Protein AF-D8K688-F1 (afdb_monomer_lite)

InterPro domains:
  IPR005656 MmgE/Pr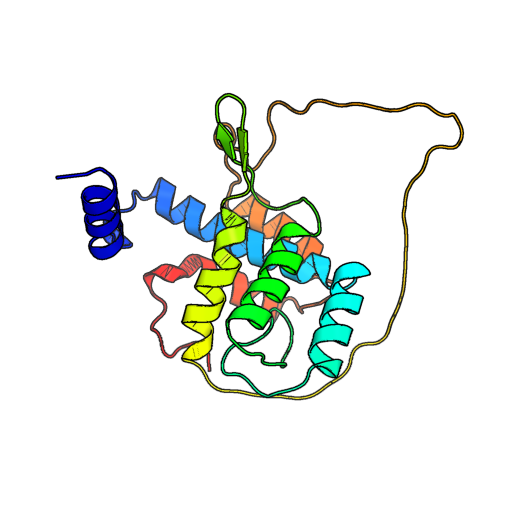pD [PTHR16943] (2-110)
  IPR036148 MmgE/PrpD superfamily [SSF103378] (2-113)
  IPR036148 MmgE/PrpD superfamily [SSF103378] (133-194)
  IPR042183 MmgE/PrpD superfamily, domain 1 [G3DSA:1.10.4100.10] (1-143)
  IPR045336 MmgE/PrpD, N-terminal [PF03972] (5-110)

Sequence (198 aa):
MTQVEQLAEFTSRASYQDLSEAARQQLKIRVLDSLTCGIGALEGEPIQMLRFYLYEVGGSGLCTLMATKERAAPARAAFYNGSLIRYLDYNDSYLAAGETCHPSDNLSAVKVTVSRRGISRGKRRVKDSTGRTVTLHNGRELVKEKQDYVGFHSRPMTWESIIQKYNQLTHPYAEIPLRRAIIHAVAQLEHMQRQEFG

Secondary structure (DSSP, 8-state):
--HHHHHHHHHHH--GGGS-HHHHHHHHHHHHHHHHHHHHTTT-HHHHHHHHHHHHH----SEEPTTSS-EE-HHHHHHHHHHHHHHTS-S--EEETTEEE-GGGGHHHHHHHHHTT-------------------TT-----------TTSSSSPPPHHHHHHHHHHHHTTTS-HHHHHHHHHHHHTTTT--TT---

Radius of gyration: 18.58 Å; chains: 1; bounding box: 57×39×47 Å

Foldseek 3Di:
DDPVVVVVVCVVPDDPVPDDPVRLQLVLLLVLLLLLQLLLCCQPPVLVVLVVVDVVVDDADQADARLDQGHDHLVSSLVSSLCSSPVVVRHAWEDDDVDIDRVSSCVSNVRSVLSSPDDDDDDDDDDDDDDDDDDDPPPDDDDDDDPDDDCYPVHDHHLVRSLVSSCVSNVVRDDPVVSVVSSVCSVCVVPDDSPPPD

Organism: Nitrosococcus watsoni (strain C-113) (NCBI:txid105559)

Structure (mmCIF, N/CA/C/O backbone):
data_AF-D8K688-F1
#
_entry.id   AF-D8K688-F1
#
loop_
_atom_site.group_PDB
_atom_site.id
_atom_site.type_symbol
_atom_site.label_atom_id
_atom_site.label_alt_id
_atom_site.label_comp_id
_atom_site.label_asym_id
_atom_site.label_entity_id
_atom_site.label_seq_id
_atom_site.pdbx_PDB_ins_code
_atom_site.Cartn_x
_atom_site.Cartn_y
_atom_site.Cartn_z
_atom_site.occupancy
_atom_site.B_iso_or_equiv
_atom_site.auth_seq_id
_atom_site.auth_comp_id
_atom_site.auth_asym_id
_atom_site.auth_atom_id
_atom_site.pdbx_PDB_model_num
ATOM 1 N N . MET A 1 1 ? -23.778 -13.036 23.189 1.00 76.62 1 MET A N 1
ATOM 2 C CA . MET A 1 1 ? -22.999 -12.969 21.943 1.00 76.62 1 MET A CA 1
ATOM 3 C C . MET A 1 1 ? -21.536 -13.150 22.301 1.00 76.62 1 MET A C 1
ATOM 5 O O . MET A 1 1 ? -21.071 -12.498 23.231 1.00 76.62 1 MET A O 1
ATOM 9 N N . THR A 1 2 ? -20.852 -14.085 21.657 1.00 95.12 2 THR A N 1
ATOM 10 C CA . THR A 1 2 ? -19.417 -14.332 21.847 1.00 95.12 2 THR A CA 1
ATOM 11 C C . THR A 1 2 ? -18.585 -13.238 21.171 1.00 95.12 2 THR A C 1
ATOM 13 O O . THR A 1 2 ? -19.083 -12.520 20.305 1.00 95.12 2 THR A O 1
ATOM 16 N N . GLN A 1 3 ? -17.301 -13.124 21.520 1.00 90.88 3 GLN A N 1
ATOM 17 C CA . GLN A 1 3 ? -16.388 -12.185 20.850 1.00 90.88 3 GLN A CA 1
ATOM 18 C C . GLN A 1 3 ? -16.264 -12.467 19.340 1.00 90.88 3 GLN A C 1
ATOM 20 O O . GLN A 1 3 ? -16.158 -11.540 18.542 1.00 90.88 3 GLN A O 1
ATOM 25 N N . VAL A 1 4 ? -16.333 -13.742 18.936 1.00 92.88 4 VAL A N 1
ATOM 26 C CA . VAL A 1 4 ? -16.304 -14.150 17.521 1.00 92.88 4 VAL A CA 1
ATOM 27 C C . VAL A 1 4 ? -17.558 -13.671 16.788 1.00 92.88 4 VAL A C 1
ATOM 29 O O . VAL A 1 4 ? -17.457 -13.123 15.693 1.00 92.88 4 VAL A O 1
ATOM 32 N N . GLU A 1 5 ? -18.732 -13.826 17.401 1.00 92.44 5 GLU A N 1
ATOM 33 C CA . GLU A 1 5 ? -19.998 -13.343 16.838 1.00 92.44 5 GLU A CA 1
ATOM 34 C C . GLU A 1 5 ? -20.022 -11.812 16.730 1.00 92.44 5 GLU A C 1
ATOM 36 O O . GLU A 1 5 ? -20.424 -11.286 15.696 1.00 92.44 5 GLU A O 1
ATOM 41 N N . GLN A 1 6 ? -19.515 -11.098 17.741 1.00 91.12 6 GLN A N 1
ATOM 42 C CA . GLN A 1 6 ? -19.398 -9.635 17.713 1.00 91.12 6 GLN A CA 1
ATOM 43 C C . GLN A 1 6 ? -18.484 -9.152 16.580 1.00 91.12 6 GLN A C 1
ATOM 45 O O . GLN A 1 6 ? -18.804 -8.184 15.891 1.00 91.12 6 GLN A O 1
ATOM 50 N N . LEU A 1 7 ? -17.352 -9.829 16.358 1.00 89.94 7 LEU A N 1
ATOM 51 C CA . LEU A 1 7 ? -16.425 -9.490 15.278 1.00 89.94 7 LEU A CA 1
ATOM 52 C C . LEU A 1 7 ? -17.030 -9.775 13.896 1.00 89.94 7 LEU A C 1
ATOM 54 O O . LEU A 1 7 ? -16.887 -8.967 12.975 1.00 89.94 7 LEU A O 1
ATOM 58 N N . ALA A 1 8 ? -17.718 -10.907 13.746 1.00 90.69 8 ALA A N 1
ATOM 59 C CA . ALA A 1 8 ? -18.422 -11.245 12.513 1.00 90.69 8 ALA A CA 1
ATOM 60 C C . ALA A 1 8 ? -19.525 -10.220 12.205 1.00 90.69 8 ALA A C 1
ATOM 62 O O . ALA A 1 8 ? -19.606 -9.721 11.083 1.00 90.69 8 ALA A O 1
ATOM 63 N N . GLU A 1 9 ? -20.321 -9.837 13.206 1.00 90.94 9 GLU A N 1
ATOM 64 C CA . GLU A 1 9 ? -21.347 -8.807 13.048 1.00 90.94 9 GLU A CA 1
ATOM 65 C C . GLU A 1 9 ? -20.719 -7.468 12.646 1.00 90.94 9 GLU A C 1
ATOM 67 O O . GLU A 1 9 ? -21.118 -6.881 11.636 1.00 90.94 9 GLU A O 1
ATOM 72 N N . PHE A 1 10 ? -19.686 -7.024 13.370 1.00 89.94 10 PHE A N 1
ATOM 73 C CA . PHE A 1 10 ? -18.980 -5.780 13.077 1.00 89.94 10 PHE A CA 1
ATOM 74 C C . PHE A 1 10 ? -18.456 -5.752 11.638 1.00 89.94 10 PHE A C 1
ATOM 76 O O . PHE A 1 10 ? -18.752 -4.818 10.897 1.00 89.94 10 PHE A O 1
ATOM 83 N N . THR A 1 11 ? -17.724 -6.788 11.219 1.00 87.38 11 THR A N 1
ATOM 84 C CA . THR A 1 11 ? -17.144 -6.859 9.866 1.00 87.38 11 THR A CA 1
ATOM 85 C C . THR A 1 11 ? -18.199 -6.957 8.765 1.00 87.38 11 THR A C 1
ATOM 87 O O . THR A 1 11 ? -17.983 -6.426 7.679 1.00 87.38 11 THR A O 1
ATOM 90 N N . SER A 1 12 ? -19.346 -7.590 9.033 1.00 90.38 12 SER A N 1
ATOM 91 C CA . SER A 1 12 ? -20.448 -7.692 8.068 1.00 90.38 12 SER A CA 1
ATOM 92 C C . SER A 1 12 ? -21.234 -6.388 7.892 1.00 90.38 12 SER A C 1
ATOM 94 O O . SER A 1 12 ? -21.760 -6.135 6.808 1.00 90.38 12 SER A O 1
ATOM 96 N N . ARG A 1 13 ? -21.305 -5.558 8.942 1.00 90.44 13 ARG A N 1
ATOM 97 C CA . ARG A 1 13 ? -22.055 -4.294 8.952 1.00 90.44 13 ARG A CA 1
ATOM 98 C C . ARG A 1 13 ? -21.206 -3.087 8.563 1.00 90.44 13 ARG A C 1
ATOM 100 O O . ARG A 1 13 ? -21.753 -2.134 8.018 1.00 90.44 13 ARG A O 1
ATOM 107 N N . ALA A 1 14 ? -19.914 -3.099 8.888 1.00 88.00 14 ALA A N 1
ATOM 108 C CA . ALA A 1 14 ? -19.050 -1.933 8.750 1.00 88.00 14 ALA A CA 1
ATOM 109 C C . ALA A 1 14 ? -19.059 -1.372 7.320 1.00 88.00 14 ALA A C 1
ATOM 111 O O . ALA A 1 14 ? -18.806 -2.076 6.340 1.00 88.00 14 ALA A O 1
ATOM 112 N N . SER A 1 15 ? -19.312 -0.072 7.218 1.00 87.06 15 SER A N 1
ATOM 113 C CA . SER A 1 15 ? -19.352 0.682 5.974 1.00 87.06 15 SER A CA 1
ATOM 114 C C . SER A 1 15 ? -18.368 1.850 6.005 1.00 87.06 15 SER A C 1
ATOM 116 O O . SER A 1 15 ? -17.926 2.309 7.058 1.00 87.06 15 SER A O 1
ATOM 118 N N . TYR A 1 16 ? -18.031 2.374 4.826 1.00 85.19 16 TYR A N 1
ATOM 119 C CA . TYR A 1 16 ? -17.194 3.573 4.721 1.00 85.19 16 TYR A CA 1
ATOM 120 C C . TYR A 1 16 ? -17.841 4.784 5.415 1.00 85.19 16 TYR A C 1
ATOM 122 O O . TYR A 1 16 ? -17.154 5.659 5.945 1.00 85.19 16 TYR A O 1
ATOM 130 N N . GLN A 1 17 ? -19.175 4.823 5.430 1.00 87.50 17 GLN A N 1
ATOM 131 C CA . GLN A 1 17 ? -19.955 5.889 6.037 1.00 87.50 17 GLN A CA 1
ATOM 132 C C . GLN A 1 17 ? -19.799 5.922 7.562 1.00 87.50 17 GLN A C 1
ATOM 134 O O . GLN A 1 17 ? -19.841 7.010 8.132 1.00 87.50 17 GLN A O 1
ATOM 139 N N . ASP A 1 18 ? -19.514 4.780 8.192 1.00 88.69 18 ASP A N 1
ATOM 140 C CA . ASP A 1 18 ? -19.294 4.672 9.641 1.00 88.69 18 ASP A CA 1
ATOM 141 C C . ASP A 1 18 ? -17.949 5.265 10.093 1.00 88.69 18 ASP A C 1
ATOM 143 O O . ASP A 1 18 ? -17.726 5.496 11.282 1.00 88.69 18 ASP A O 1
ATOM 147 N N . LEU A 1 19 ? -17.032 5.521 9.155 1.00 88.88 19 LEU A N 1
ATOM 148 C CA . LEU A 1 19 ? -15.744 6.139 9.450 1.00 88.88 19 LEU A CA 1
ATOM 149 C C . LEU A 1 19 ? -15.906 7.642 9.687 1.00 88.88 19 LEU A C 1
ATOM 151 O O . LEU A 1 19 ? -16.540 8.344 8.894 1.00 88.88 19 LEU A O 1
ATOM 155 N N . SER A 1 20 ? -15.244 8.147 10.731 1.00 92.31 20 SER A N 1
ATOM 156 C CA . SER A 1 20 ? -15.072 9.586 10.932 1.00 92.31 20 SER A CA 1
ATOM 157 C C . SER A 1 20 ? -14.263 10.204 9.790 1.00 92.31 20 SER A C 1
ATOM 159 O O . SER A 1 20 ? -13.478 9.524 9.128 1.00 92.31 20 SER A O 1
ATOM 161 N N . GLU A 1 21 ? -14.393 11.514 9.590 1.00 91.50 21 GLU A N 1
ATOM 162 C CA . GLU A 1 21 ? -13.653 12.214 8.534 1.00 91.50 21 GLU A CA 1
ATOM 163 C C . GLU A 1 21 ? -12.131 12.051 8.687 1.00 91.50 21 GLU A C 1
ATOM 165 O O . GLU A 1 21 ? -11.420 11.754 7.728 1.00 91.50 21 GLU A O 1
ATOM 170 N N . ALA A 1 22 ? -11.631 12.118 9.926 1.00 89.19 22 ALA A N 1
ATOM 171 C CA . ALA A 1 22 ? -10.225 11.865 10.225 1.00 89.19 22 ALA A CA 1
ATOM 172 C C . ALA A 1 22 ? -9.796 10.430 9.860 1.00 89.19 22 ALA A C 1
ATOM 174 O O . ALA A 1 22 ? -8.709 10.230 9.312 1.00 89.19 22 ALA A O 1
ATOM 175 N N . ALA A 1 23 ? -10.647 9.431 10.122 1.00 89.38 23 ALA A N 1
ATOM 176 C CA . ALA A 1 23 ? -10.373 8.040 9.768 1.00 89.38 23 ALA A CA 1
ATOM 177 C C . ALA A 1 23 ? -10.392 7.818 8.248 1.00 89.38 23 ALA A C 1
ATOM 179 O O . ALA A 1 23 ? -9.517 7.129 7.723 1.00 89.38 23 ALA A O 1
ATOM 180 N N . ARG A 1 24 ? -11.326 8.445 7.522 1.00 92.00 24 ARG A N 1
ATOM 181 C CA . ARG A 1 24 ? -11.366 8.421 6.049 1.00 92.00 24 ARG A CA 1
ATOM 182 C C . ARG A 1 24 ? -10.110 9.036 5.445 1.00 92.00 24 ARG A C 1
ATOM 184 O O . ARG A 1 24 ? -9.509 8.453 4.544 1.00 92.00 24 ARG A O 1
ATOM 191 N N . GLN A 1 25 ? -9.665 10.166 5.988 1.00 92.12 25 GLN A N 1
ATOM 192 C CA . GLN A 1 25 ? -8.438 10.811 5.539 1.00 92.12 25 GLN A CA 1
ATOM 193 C C . GLN A 1 25 ? -7.212 9.919 5.770 1.00 92.12 25 GLN A C 1
ATOM 195 O O . GLN A 1 25 ? -6.397 9.735 4.865 1.00 92.12 25 GLN A O 1
ATOM 200 N N . GLN A 1 26 ? -7.088 9.306 6.951 1.00 91.25 26 GLN A N 1
ATOM 201 C CA . GLN A 1 26 ? -5.989 8.376 7.217 1.00 91.25 26 GLN A CA 1
ATOM 202 C C . GLN A 1 26 ? -6.070 7.114 6.350 1.00 91.25 26 GLN A C 1
ATOM 204 O O . GLN A 1 26 ? -5.029 6.664 5.879 1.00 91.25 26 GLN A O 1
ATOM 209 N N . LEU A 1 27 ? -7.263 6.587 6.053 1.00 91.62 27 LEU A N 1
ATOM 210 C CA . LEU A 1 27 ? -7.431 5.463 5.127 1.00 91.62 27 LEU A CA 1
ATOM 211 C C . LEU A 1 27 ? -6.822 5.778 3.754 1.00 91.62 27 LEU A C 1
ATOM 213 O O . LEU A 1 27 ? -6.012 4.998 3.254 1.00 91.62 27 LEU A O 1
ATOM 217 N N . LYS A 1 28 ? -7.160 6.934 3.165 1.00 93.88 28 LYS A N 1
ATOM 218 C CA . LYS A 1 28 ? -6.602 7.378 1.874 1.00 93.88 28 LYS A CA 1
ATOM 219 C C . LYS A 1 28 ? -5.076 7.463 1.927 1.00 93.88 28 LYS A C 1
ATOM 221 O O . LYS A 1 28 ? -4.394 6.987 1.020 1.00 93.88 28 LYS A O 1
ATOM 226 N N . ILE A 1 29 ? -4.535 8.009 3.017 1.00 93.88 29 ILE A N 1
ATOM 227 C CA . ILE A 1 29 ? -3.087 8.099 3.239 1.00 93.88 29 ILE A CA 1
ATOM 228 C C . ILE A 1 29 ? -2.453 6.707 3.289 1.00 93.88 29 ILE A C 1
ATOM 230 O O . ILE A 1 29 ? -1.464 6.486 2.597 1.00 93.88 29 ILE A O 1
ATOM 234 N N . ARG A 1 30 ? -3.027 5.744 4.024 1.00 92.50 30 ARG A N 1
ATOM 235 C CA . ARG A 1 30 ? -2.483 4.373 4.104 1.00 92.50 30 ARG A CA 1
ATOM 236 C C . ARG A 1 30 ? -2.566 3.624 2.777 1.00 92.50 30 ARG A C 1
ATOM 238 O O . ARG A 1 30 ? -1.651 2.868 2.449 1.00 92.50 30 ARG A O 1
ATOM 245 N N . VAL A 1 31 ? -3.615 3.858 1.986 1.00 92.69 31 VAL A N 1
ATOM 246 C CA . VAL A 1 31 ? -3.721 3.309 0.626 1.00 92.69 31 VAL A CA 1
ATOM 247 C C . VAL A 1 31 ? -2.596 3.850 -0.258 1.00 92.69 31 VAL A C 1
ATOM 249 O O . VAL A 1 31 ? -1.883 3.062 -0.883 1.00 92.69 31 VAL A O 1
ATOM 252 N N . LEU A 1 32 ? -2.390 5.172 -0.282 1.00 95.00 32 LEU A N 1
ATOM 253 C CA . LEU A 1 32 ? -1.318 5.777 -1.075 1.00 95.00 32 LEU A CA 1
ATOM 254 C C . LEU A 1 32 ? 0.070 5.351 -0.576 1.00 95.00 32 LEU A C 1
ATOM 256 O O . LEU A 1 32 ? 0.953 5.077 -1.386 1.00 95.00 32 LEU A O 1
ATOM 260 N N . ASP A 1 33 ? 0.258 5.226 0.735 1.00 94.94 33 ASP A N 1
ATOM 261 C CA . ASP A 1 33 ? 1.508 4.778 1.352 1.00 94.94 33 ASP A CA 1
ATOM 262 C C . ASP A 1 33 ? 1.871 3.338 0.996 1.00 94.94 33 ASP A C 1
ATOM 264 O O . ASP A 1 33 ? 3.013 3.049 0.638 1.00 94.94 33 ASP A O 1
ATOM 268 N N . SER A 1 34 ? 0.884 2.447 0.975 1.00 93.50 34 SER A N 1
ATOM 269 C CA . SER A 1 34 ? 1.086 1.049 0.584 1.00 93.50 34 SER A CA 1
ATOM 270 C C . SER A 1 34 ? 1.464 0.922 -0.889 1.00 93.50 34 SER A C 1
ATOM 272 O O . SER A 1 34 ? 2.369 0.166 -1.240 1.00 93.50 34 SER A O 1
ATOM 274 N N . LEU A 1 35 ? 0.814 1.702 -1.763 1.00 92.75 35 LEU A N 1
ATOM 275 C CA . LEU A 1 35 ? 1.199 1.791 -3.175 1.00 92.75 35 LEU A CA 1
ATOM 276 C C . LEU A 1 35 ? 2.605 2.376 -3.333 1.00 92.75 35 LEU A C 1
ATOM 278 O O . LEU A 1 35 ? 3.376 1.897 -4.159 1.00 92.75 35 LEU A O 1
ATOM 282 N N . THR A 1 36 ? 2.943 3.388 -2.533 1.00 94.19 36 THR A N 1
ATOM 283 C CA . THR A 1 36 ? 4.265 4.019 -2.525 1.00 94.19 36 THR A CA 1
ATOM 284 C C . THR A 1 36 ? 5.354 3.007 -2.189 1.00 94.19 36 THR A C 1
ATOM 286 O O . THR A 1 36 ? 6.308 2.860 -2.953 1.00 94.19 36 THR A O 1
ATOM 289 N N . CYS A 1 37 ? 5.204 2.299 -1.067 1.00 94.12 37 CYS A N 1
ATOM 290 C CA . CYS A 1 37 ? 6.179 1.314 -0.610 1.00 94.12 37 CYS A CA 1
ATOM 291 C C . CYS A 1 37 ? 6.279 0.156 -1.602 1.00 94.12 37 CYS A C 1
ATOM 293 O O . CYS A 1 37 ? 7.381 -0.215 -1.994 1.00 94.12 37 CYS A O 1
ATOM 295 N N . GLY A 1 38 ? 5.138 -0.329 -2.102 1.00 93.00 38 GLY A N 1
ATOM 296 C CA . GLY A 1 38 ? 5.126 -1.410 -3.077 1.00 93.00 38 GLY A CA 1
ATOM 297 C C . GLY A 1 38 ? 5.770 -1.049 -4.418 1.00 93.00 38 GLY A C 1
ATOM 298 O O . GLY A 1 38 ? 6.491 -1.863 -4.978 1.00 93.00 38 GLY A O 1
ATOM 299 N N . ILE A 1 39 ? 5.582 0.168 -4.935 1.00 91.31 39 ILE A N 1
ATOM 300 C CA . ILE A 1 39 ? 6.273 0.606 -6.160 1.00 91.31 39 ILE A CA 1
ATOM 301 C C . ILE A 1 39 ? 7.769 0.822 -5.892 1.00 91.31 39 ILE A C 1
ATOM 303 O O . ILE A 1 39 ? 8.601 0.415 -6.697 1.00 91.31 39 ILE A O 1
ATOM 307 N N . GLY A 1 40 ? 8.130 1.425 -4.756 1.00 91.38 40 GLY A N 1
ATOM 308 C CA . GLY A 1 40 ? 9.532 1.644 -4.390 1.00 91.38 40 GLY A CA 1
ATOM 309 C C . GLY A 1 40 ? 10.322 0.345 -4.185 1.00 91.38 40 GLY A C 1
ATOM 310 O O . GLY A 1 40 ? 11.534 0.334 -4.378 1.00 91.38 40 GLY A O 1
ATOM 311 N N . ALA A 1 41 ? 9.643 -0.747 -3.823 1.00 93.88 41 ALA A N 1
ATOM 312 C CA . ALA A 1 41 ? 10.233 -2.054 -3.547 1.00 93.88 41 ALA A CA 1
ATOM 313 C C . ALA A 1 41 ? 10.547 -2.903 -4.793 1.00 93.88 41 ALA A C 1
ATOM 315 O O . ALA A 1 41 ? 11.098 -3.992 -4.644 1.00 93.88 41 ALA A O 1
ATOM 316 N N . LEU A 1 42 ? 10.185 -2.461 -6.005 1.00 90.31 42 LEU A N 1
ATOM 317 C CA . LEU A 1 42 ? 10.220 -3.310 -7.207 1.00 90.31 42 LEU A CA 1
ATOM 318 C C . LEU A 1 42 ? 11.598 -3.897 -7.533 1.00 90.31 42 LEU A C 1
ATOM 320 O O . LEU A 1 42 ? 11.672 -5.020 -8.029 1.00 90.31 42 LEU A O 1
ATOM 324 N N . GLU A 1 43 ? 12.666 -3.163 -7.222 1.00 90.50 43 GLU A N 1
ATOM 325 C CA . GLU A 1 43 ? 14.054 -3.587 -7.451 1.00 90.50 43 GLU A CA 1
ATOM 326 C C . GLU A 1 43 ? 14.668 -4.331 -6.253 1.00 90.50 43 GLU A C 1
ATOM 328 O O . GLU A 1 43 ? 15.862 -4.621 -6.233 1.00 90.50 43 GLU A O 1
ATOM 333 N N . GLY A 1 44 ? 13.866 -4.653 -5.235 1.00 90.75 44 GLY A N 1
ATOM 334 C CA . GLY A 1 44 ? 14.300 -5.481 -4.118 1.00 90.75 44 GLY A CA 1
ATOM 335 C C . GLY A 1 44 ? 14.678 -6.886 -4.574 1.00 90.75 44 GLY A C 1
ATOM 336 O O . GLY A 1 44 ? 13.885 -7.556 -5.230 1.00 90.75 44 GLY A O 1
ATOM 337 N N . GLU A 1 45 ? 15.853 -7.377 -4.187 1.00 93.69 45 GLU A N 1
ATOM 338 C CA . GLU A 1 45 ? 16.317 -8.714 -4.582 1.00 93.69 45 GLU A CA 1
ATOM 339 C C . GLU A 1 45 ? 15.312 -9.822 -4.192 1.00 93.69 45 GLU A C 1
ATOM 341 O O . GLU A 1 45 ? 14.882 -10.561 -5.082 1.00 93.69 45 GLU A O 1
ATOM 346 N N . PRO A 1 46 ? 14.797 -9.898 -2.945 1.00 94.06 46 PRO A N 1
ATOM 347 C CA . PRO A 1 46 ? 13.755 -10.866 -2.595 1.00 94.06 46 PRO A CA 1
ATOM 348 C C . PRO A 1 46 ? 12.464 -10.716 -3.407 1.00 94.06 46 PRO A C 1
ATOM 350 O O . PRO A 1 46 ? 11.788 -11.705 -3.687 1.00 94.06 46 PRO A O 1
ATOM 353 N N . ILE A 1 47 ? 12.120 -9.495 -3.825 1.00 93.62 47 ILE A N 1
ATOM 354 C CA . ILE A 1 47 ? 10.956 -9.229 -4.679 1.00 93.62 47 ILE A CA 1
ATOM 355 C C . ILE A 1 47 ? 11.181 -9.775 -6.089 1.00 93.62 47 ILE A C 1
ATOM 357 O O . ILE A 1 47 ? 10.276 -10.386 -6.666 1.00 93.62 47 ILE A O 1
ATOM 361 N N . GLN A 1 48 ? 12.381 -9.597 -6.641 1.00 91.38 48 GLN A N 1
ATOM 362 C CA . GLN A 1 48 ? 12.751 -10.157 -7.936 1.00 91.38 48 GLN A CA 1
ATOM 363 C C . GLN A 1 48 ? 12.768 -11.691 -7.891 1.00 91.38 48 GLN A C 1
ATOM 365 O O . GLN A 1 48 ? 12.189 -12.328 -8.774 1.00 91.38 48 GLN A O 1
ATOM 370 N N . MET A 1 49 ? 13.330 -12.286 -6.833 1.00 93.62 49 MET A N 1
ATOM 371 C CA . MET A 1 49 ? 13.301 -13.736 -6.604 1.00 93.62 49 MET A CA 1
ATOM 372 C C . MET A 1 49 ? 11.868 -14.261 -6.505 1.00 93.62 49 MET A C 1
ATOM 374 O O . MET A 1 49 ? 11.522 -15.257 -7.137 1.00 93.62 49 MET A O 1
ATOM 378 N N . LEU A 1 50 ? 11.003 -13.564 -5.764 1.00 93.00 50 LEU A N 1
ATOM 379 C CA . LEU A 1 50 ? 9.597 -13.931 -5.648 1.00 93.00 50 LEU A CA 1
ATOM 380 C C . LEU A 1 50 ? 8.884 -13.865 -7.001 1.00 93.00 50 LEU A C 1
ATOM 382 O O . LEU A 1 50 ? 8.107 -14.754 -7.345 1.00 93.00 50 LEU A O 1
ATOM 386 N N . ARG A 1 51 ? 9.154 -12.830 -7.798 1.00 89.56 51 ARG A N 1
ATOM 387 C CA . ARG A 1 51 ? 8.587 -12.710 -9.142 1.00 89.56 51 ARG A CA 1
ATOM 388 C C . ARG A 1 51 ? 9.060 -13.841 -10.058 1.00 89.56 51 ARG A C 1
ATOM 390 O O . ARG A 1 51 ? 8.247 -14.385 -10.802 1.00 89.56 51 ARG A O 1
ATOM 397 N N . PHE A 1 52 ? 10.335 -14.219 -9.974 1.00 90.81 52 PHE A N 1
ATOM 398 C CA . PHE A 1 52 ? 10.880 -15.366 -10.697 1.00 90.81 52 PHE A CA 1
ATOM 399 C C . PHE A 1 52 ? 10.196 -16.673 -10.274 1.00 90.81 52 PHE A C 1
ATOM 401 O O . PHE A 1 52 ? 9.678 -17.388 -11.127 1.00 90.81 52 PHE A O 1
ATOM 408 N N . TYR A 1 53 ? 10.059 -16.922 -8.970 1.00 92.31 53 TYR A N 1
ATOM 409 C CA . TYR A 1 53 ? 9.321 -18.074 -8.445 1.00 92.31 53 TYR A CA 1
ATOM 410 C C . TYR A 1 53 ? 7.875 -18.128 -8.967 1.00 92.31 53 TYR A C 1
ATOM 412 O O . TYR A 1 53 ? 7.389 -19.176 -9.390 1.00 92.31 53 TYR A O 1
ATOM 420 N N . LEU A 1 54 ? 7.168 -16.993 -8.982 1.00 90.19 54 LEU A N 1
ATOM 421 C CA . LEU A 1 54 ? 5.798 -16.932 -9.497 1.00 90.19 54 LEU A CA 1
ATOM 422 C C . LEU A 1 54 ? 5.713 -17.245 -10.992 1.00 90.19 54 LEU A C 1
ATOM 424 O O . LEU A 1 54 ? 4.726 -17.849 -11.423 1.00 90.19 54 LEU A O 1
ATOM 428 N N . TYR A 1 55 ? 6.727 -16.846 -11.760 1.00 87.19 55 TYR A N 1
ATOM 429 C CA . TYR A 1 55 ? 6.860 -17.195 -13.167 1.00 87.19 55 TYR A CA 1
ATOM 430 C C . TYR A 1 55 ? 7.101 -18.699 -13.357 1.00 87.19 55 TYR A C 1
ATOM 432 O O . TYR A 1 55 ? 6.402 -19.309 -14.163 1.00 87.19 55 TYR A O 1
ATOM 440 N N . GLU A 1 56 ? 8.010 -19.302 -12.584 1.00 90.88 56 GLU A N 1
ATOM 441 C CA . GLU A 1 56 ? 8.322 -20.738 -12.658 1.00 90.88 56 GLU A CA 1
ATOM 442 C C . GLU A 1 56 ? 7.137 -21.626 -12.277 1.00 90.88 56 GLU A C 1
ATOM 444 O O . GLU A 1 56 ? 6.819 -22.580 -12.985 1.00 90.88 56 GLU A O 1
ATOM 449 N N . VAL A 1 57 ? 6.432 -21.286 -11.194 1.00 89.44 57 VAL A N 1
ATOM 450 C CA . VAL A 1 57 ? 5.205 -21.995 -10.795 1.00 89.44 57 VAL A CA 1
ATOM 451 C C . VAL A 1 57 ? 4.107 -21.841 -11.854 1.00 89.44 57 VAL A C 1
ATOM 453 O O . VAL A 1 57 ? 3.242 -22.706 -11.994 1.00 89.44 57 VAL A O 1
ATOM 456 N N . GLY A 1 58 ? 4.119 -20.736 -12.601 1.00 80.56 58 GLY A N 1
ATOM 457 C CA . GLY A 1 58 ? 3.209 -20.491 -13.711 1.00 80.56 58 GLY A CA 1
ATOM 458 C C . GLY A 1 58 ? 1.729 -20.426 -13.314 1.00 80.56 58 GLY A C 1
ATOM 459 O O . GLY A 1 58 ? 1.347 -20.214 -12.159 1.00 80.56 58 GLY A O 1
ATOM 460 N N . GLY A 1 59 ? 0.855 -20.581 -14.306 1.00 75.12 59 GLY A N 1
ATOM 461 C CA . GLY A 1 59 ? -0.597 -20.528 -14.140 1.00 75.12 59 GLY A CA 1
ATOM 462 C C . GLY A 1 59 ? -1.174 -19.112 -14.208 1.00 75.12 59 GLY A C 1
ATOM 463 O O . GLY A 1 59 ? -0.707 -18.181 -13.555 1.00 75.12 59 GLY A O 1
ATOM 464 N N . SER A 1 60 ? -2.239 -18.955 -14.994 1.00 71.25 60 SER A N 1
ATOM 465 C CA . SER A 1 60 ? -3.004 -17.711 -15.063 1.00 71.25 60 SER A CA 1
ATOM 466 C C . SER A 1 60 ? -3.919 -17.573 -13.851 1.00 71.25 60 SER A C 1
ATOM 468 O O . SER A 1 60 ? -4.507 -18.551 -13.393 1.00 71.25 60 SER A O 1
ATOM 470 N N . GLY A 1 61 ? -4.107 -16.350 -13.364 1.00 78.94 61 GLY A N 1
ATOM 471 C CA . GLY A 1 61 ? -5.100 -16.078 -12.335 1.00 78.94 61 GLY A CA 1
ATOM 472 C C . GLY A 1 61 ? -5.893 -14.811 -12.594 1.00 78.94 61 GLY A C 1
ATOM 473 O O . GLY A 1 61 ? -5.705 -14.106 -13.584 1.00 78.94 61 GLY A O 1
ATOM 474 N N . LEU A 1 62 ? -6.816 -14.537 -11.681 1.00 82.31 62 LEU A N 1
ATOM 475 C CA . LEU A 1 62 ? -7.740 -13.413 -11.800 1.00 82.31 62 LEU A CA 1
ATOM 476 C C . LEU A 1 62 ? -7.191 -12.132 -11.166 1.00 82.31 62 LEU A C 1
ATOM 478 O O . LEU A 1 62 ? -7.757 -11.071 -11.388 1.00 82.31 62 LEU A O 1
ATOM 482 N N . CYS A 1 63 ? -6.108 -12.215 -10.391 1.00 84.50 63 CYS A N 1
ATOM 483 C CA . CYS A 1 63 ? -5.624 -11.116 -9.560 1.00 84.50 63 CYS A CA 1
ATOM 484 C C . CYS A 1 63 ? -4.305 -10.565 -10.103 1.00 84.50 63 CYS A C 1
ATOM 486 O O . CYS A 1 63 ? -3.349 -11.313 -10.291 1.00 84.50 63 CYS A O 1
ATOM 488 N N . THR A 1 64 ? -4.257 -9.259 -10.340 1.00 83.88 64 THR A N 1
ATOM 489 C CA . THR A 1 64 ? -3.103 -8.524 -10.857 1.00 83.88 64 THR A CA 1
ATOM 490 C C . THR A 1 64 ? -2.039 -8.350 -9.777 1.00 83.88 64 THR A C 1
ATOM 492 O O . THR A 1 64 ? -2.324 -7.925 -8.648 1.00 83.88 64 THR A O 1
ATOM 495 N N . LEU A 1 65 ? -0.793 -8.632 -10.145 1.00 86.50 65 LEU A N 1
ATOM 496 C CA . LEU A 1 65 ? 0.385 -8.359 -9.328 1.00 86.50 65 LEU A CA 1
ATOM 497 C C . LEU A 1 65 ? 0.696 -6.852 -9.374 1.00 86.50 65 LEU A C 1
ATOM 499 O O . LEU A 1 65 ? 0.709 -6.257 -10.451 1.00 86.50 65 LEU A O 1
ATOM 503 N N . MET A 1 66 ? 0.868 -6.211 -8.211 1.00 87.12 66 MET A N 1
ATOM 504 C CA . MET A 1 66 ? 1.055 -4.754 -8.093 1.00 87.12 66 MET A CA 1
ATOM 505 C C . MET A 1 66 ? 2.189 -4.256 -8.992 1.00 87.12 66 MET A C 1
ATOM 507 O O . MET A 1 66 ? 3.227 -4.896 -9.072 1.00 87.12 66 MET A O 1
ATOM 511 N N . ALA A 1 67 ? 1.963 -3.123 -9.668 1.00 84.75 67 ALA A N 1
ATOM 512 C CA . ALA A 1 67 ? 2.925 -2.480 -10.568 1.00 84.75 67 ALA A CA 1
ATOM 513 C C . ALA A 1 67 ? 3.462 -3.375 -11.706 1.00 84.75 67 ALA A C 1
ATOM 515 O O . ALA A 1 67 ? 4.458 -3.060 -12.352 1.00 84.75 67 ALA A O 1
ATOM 516 N N . THR A 1 68 ? 2.754 -4.462 -12.019 1.00 81.00 68 THR A N 1
ATOM 517 C CA . THR A 1 68 ? 3.019 -5.290 -13.193 1.00 81.00 68 THR A CA 1
ATOM 518 C C . THR A 1 68 ? 1.737 -5.484 -14.002 1.00 81.00 68 THR A C 1
ATOM 520 O O . THR A 1 68 ? 0.641 -5.085 -13.609 1.00 81.00 68 THR A O 1
ATOM 523 N N . LYS A 1 69 ? 1.877 -6.151 -15.147 1.00 78.88 69 LYS A N 1
ATOM 524 C CA . LYS A 1 69 ? 0.753 -6.577 -15.992 1.00 78.88 69 LYS A CA 1
ATOM 525 C C . LYS A 1 69 ? 0.445 -8.068 -15.829 1.00 78.88 69 LYS A C 1
ATOM 527 O O . LYS A 1 69 ? -0.385 -8.613 -16.555 1.00 78.88 69 LYS A O 1
ATOM 532 N N . GLU A 1 70 ? 1.153 -8.728 -14.918 1.00 83.69 70 GLU A N 1
ATOM 533 C CA . GLU A 1 70 ? 1.060 -10.155 -14.648 1.00 83.69 70 GLU A CA 1
ATOM 534 C C . GLU A 1 70 ? -0.101 -10.440 -13.694 1.00 83.69 70 GLU A C 1
ATOM 536 O O . GLU A 1 70 ? -0.550 -9.577 -12.931 1.00 83.69 70 GLU A O 1
ATOM 541 N N . ARG A 1 71 ? -0.609 -11.671 -13.752 1.00 84.81 71 ARG A N 1
ATOM 542 C CA . ARG A 1 71 ? -1.706 -12.131 -12.903 1.00 84.81 71 ARG A CA 1
ATOM 543 C C . ARG A 1 71 ? -1.363 -13.466 -12.274 1.00 84.81 71 ARG A C 1
ATOM 545 O O . ARG A 1 71 ? -0.748 -14.306 -12.920 1.00 84.81 71 ARG A O 1
ATOM 552 N N . ALA A 1 72 ? -1.840 -13.675 -11.055 1.00 88.12 72 ALA A N 1
ATOM 553 C CA . ALA A 1 72 ? -1.662 -14.919 -10.322 1.00 88.12 72 ALA A CA 1
ATOM 554 C C . ALA A 1 72 ? -2.947 -15.331 -9.594 1.00 88.12 72 ALA A C 1
ATOM 556 O O . ALA A 1 72 ? -3.931 -14.582 -9.511 1.00 88.12 72 ALA A O 1
ATOM 557 N N . ALA A 1 73 ? -2.943 -16.560 -9.077 1.00 90.25 73 ALA A N 1
ATOM 558 C CA . ALA A 1 73 ? -3.976 -17.031 -8.164 1.00 90.25 73 ALA A CA 1
ATOM 559 C C . ALA A 1 73 ? -4.062 -16.112 -6.925 1.00 90.25 73 ALA A C 1
ATOM 561 O O . ALA A 1 73 ? -3.037 -15.550 -6.530 1.00 90.25 73 ALA A O 1
ATOM 562 N N . PRO A 1 74 ? -5.239 -15.977 -6.281 1.00 90.00 74 PRO A N 1
ATOM 563 C CA . PRO A 1 74 ? -5.447 -15.027 -5.186 1.00 90.00 74 PRO A CA 1
ATOM 564 C C . PRO A 1 74 ? -4.380 -15.071 -4.085 1.00 90.00 74 PRO A C 1
ATOM 566 O O . PRO A 1 74 ? -3.805 -14.036 -3.767 1.00 90.00 74 PRO A O 1
ATOM 569 N N . ALA A 1 75 ? -4.048 -16.261 -3.574 1.00 91.06 75 ALA A N 1
ATOM 570 C CA . ALA A 1 75 ? -3.040 -16.424 -2.523 1.00 91.06 75 ALA A CA 1
ATOM 571 C C . ALA A 1 75 ? -1.648 -15.929 -2.955 1.00 91.06 75 ALA A C 1
ATOM 573 O O . ALA A 1 75 ? -0.979 -15.212 -2.219 1.00 91.06 75 ALA A O 1
ATOM 574 N N . ARG A 1 76 ? -1.239 -16.239 -4.190 1.00 92.06 76 ARG A N 1
ATOM 575 C CA . ARG A 1 76 ? 0.055 -15.820 -4.749 1.00 92.06 76 ARG A CA 1
ATOM 576 C C . ARG A 1 76 ? 0.113 -14.320 -5.021 1.00 92.06 76 ARG A C 1
ATOM 578 O O . ARG A 1 76 ? 1.131 -13.686 -4.771 1.00 92.06 76 ARG A O 1
ATOM 585 N N . ALA A 1 77 ? -0.991 -13.743 -5.489 1.00 90.56 77 ALA A N 1
ATOM 586 C CA . ALA A 1 77 ? -1.096 -12.302 -5.661 1.00 90.56 77 ALA A CA 1
ATOM 587 C C . ALA A 1 77 ? -1.076 -11.566 -4.312 1.00 90.56 77 ALA A C 1
ATOM 589 O O . ALA A 1 77 ? -0.460 -10.507 -4.222 1.00 90.56 77 ALA A O 1
ATOM 590 N N . ALA A 1 78 ? -1.712 -12.118 -3.273 1.00 92.12 78 ALA A N 1
ATOM 591 C CA . ALA A 1 78 ? -1.695 -11.544 -1.928 1.00 92.12 78 ALA A CA 1
ATOM 592 C C . ALA A 1 78 ? -0.273 -11.564 -1.373 1.00 92.12 78 ALA A C 1
ATOM 594 O O . ALA A 1 78 ? 0.222 -10.526 -0.952 1.00 92.12 78 ALA A O 1
ATOM 595 N N . PHE A 1 79 ? 0.404 -12.708 -1.492 1.00 93.94 79 PHE A N 1
ATOM 596 C CA . PHE A 1 79 ? 1.788 -12.863 -1.066 1.00 93.94 79 PHE A CA 1
ATOM 597 C C . PHE A 1 79 ? 2.714 -11.857 -1.757 1.00 93.94 79 PHE A C 1
ATOM 599 O O . PHE A 1 79 ? 3.351 -11.063 -1.080 1.00 93.94 79 PHE A O 1
ATOM 606 N N . TYR A 1 80 ? 2.691 -11.784 -3.092 1.00 93.56 80 TYR A N 1
ATOM 607 C CA . TYR A 1 80 ? 3.495 -10.813 -3.843 1.00 93.56 80 TYR A CA 1
ATOM 608 C C . TYR A 1 80 ? 3.231 -9.359 -3.440 1.00 93.56 80 TYR A C 1
ATOM 610 O O . TYR A 1 80 ? 4.163 -8.598 -3.190 1.00 93.56 80 TYR A O 1
ATOM 618 N N . ASN A 1 81 ? 1.956 -8.963 -3.369 1.00 92.94 81 ASN A N 1
ATOM 619 C CA . ASN A 1 81 ? 1.593 -7.591 -3.022 1.00 92.94 81 ASN A CA 1
ATOM 620 C C . ASN A 1 81 ? 1.980 -7.251 -1.575 1.00 92.94 81 ASN A C 1
ATOM 622 O O . ASN A 1 81 ? 2.415 -6.134 -1.324 1.00 92.94 81 ASN A O 1
ATOM 626 N N . GLY A 1 82 ? 1.815 -8.190 -0.640 1.00 94.00 82 GLY A N 1
ATOM 627 C CA . GLY A 1 82 ? 2.191 -8.014 0.763 1.00 94.00 82 GLY A CA 1
ATOM 628 C C . GLY A 1 82 ? 3.701 -7.899 0.928 1.00 94.00 82 GLY A C 1
ATOM 629 O O . GLY A 1 82 ? 4.169 -6.962 1.566 1.00 94.00 82 GLY A O 1
ATOM 630 N N . SER A 1 83 ? 4.463 -8.773 0.260 1.00 95.00 83 SER A N 1
ATOM 631 C CA . SER A 1 83 ? 5.924 -8.687 0.229 1.00 95.00 83 SER A CA 1
ATOM 632 C C . SER A 1 83 ? 6.387 -7.325 -0.279 1.00 95.00 83 SER A C 1
ATOM 634 O O . SER A 1 83 ? 7.216 -6.706 0.369 1.00 95.00 83 SER A O 1
ATOM 636 N N . LEU A 1 84 ? 5.814 -6.817 -1.376 1.00 94.06 84 LEU A N 1
ATOM 637 C CA . LEU A 1 84 ? 6.129 -5.482 -1.896 1.00 94.06 84 LEU A CA 1
ATOM 638 C C . LEU A 1 84 ? 5.853 -4.362 -0.882 1.00 94.06 84 LEU A C 1
ATOM 640 O O . LEU A 1 84 ? 6.712 -3.512 -0.670 1.00 94.06 84 LEU A O 1
ATOM 644 N N . ILE A 1 85 ? 4.663 -4.352 -0.269 1.00 94.12 85 ILE A N 1
ATOM 645 C CA . ILE A 1 85 ? 4.259 -3.314 0.696 1.00 94.12 85 ILE A CA 1
ATOM 646 C C . ILE A 1 85 ? 5.232 -3.269 1.879 1.00 94.12 85 ILE A C 1
ATOM 648 O O . ILE A 1 85 ? 5.645 -2.186 2.294 1.00 94.12 85 ILE A O 1
ATOM 652 N N . ARG A 1 86 ? 5.621 -4.443 2.384 1.00 94.44 86 ARG A N 1
ATOM 653 C CA . ARG A 1 86 ? 6.442 -4.583 3.587 1.00 94.44 86 ARG A CA 1
ATOM 654 C C . ARG A 1 86 ? 7.943 -4.442 3.330 1.00 94.44 86 ARG A C 1
ATOM 656 O O . ARG A 1 86 ? 8.668 -4.041 4.231 1.00 94.44 86 ARG A O 1
ATOM 663 N N . TYR A 1 87 ? 8.422 -4.760 2.126 1.00 93.50 87 TYR A N 1
ATOM 664 C CA . TYR A 1 87 ? 9.847 -4.990 1.854 1.00 93.50 87 TYR A CA 1
ATOM 665 C C . TYR A 1 87 ? 10.781 -3.850 2.276 1.00 93.50 87 TYR A C 1
ATOM 667 O O . TYR A 1 87 ? 11.844 -4.110 2.832 1.00 93.50 87 TYR A O 1
ATOM 675 N N . LEU A 1 88 ? 10.396 -2.595 2.030 1.00 88.94 88 LEU A N 1
ATOM 676 C CA . LEU A 1 88 ? 11.233 -1.440 2.377 1.00 88.94 88 LEU A CA 1
ATOM 677 C C . LEU A 1 88 ? 11.260 -1.123 3.878 1.00 88.94 88 LEU A C 1
ATOM 679 O O . LEU A 1 88 ? 11.968 -0.202 4.275 1.00 88.94 88 LEU A O 1
ATOM 683 N N . ASP A 1 89 ? 10.449 -1.814 4.680 1.00 88.88 89 ASP A N 1
ATOM 684 C CA . ASP A 1 89 ? 10.188 -1.492 6.083 1.00 88.88 89 ASP A CA 1
ATOM 685 C C . ASP A 1 89 ? 9.833 -0.012 6.291 1.00 88.88 89 ASP A C 1
ATOM 687 O O . ASP A 1 89 ? 10.280 0.666 7.216 1.00 88.88 89 ASP A O 1
ATOM 691 N N . TYR A 1 90 ? 9.065 0.523 5.340 1.00 85.56 90 TYR A N 1
ATOM 692 C CA . TYR A 1 90 ? 8.728 1.940 5.296 1.00 85.56 90 TYR A CA 1
ATOM 693 C C . TYR A 1 90 ? 7.224 2.190 5.274 1.00 85.56 90 TYR A C 1
ATOM 695 O O . TYR A 1 90 ? 6.808 3.337 5.118 1.00 85.56 90 TYR A O 1
ATOM 703 N N . ASN A 1 91 ? 6.418 1.138 5.424 1.00 83.44 91 ASN A N 1
ATOM 704 C CA . ASN A 1 91 ? 4.972 1.218 5.568 1.00 83.44 91 ASN A CA 1
ATOM 705 C C . ASN A 1 91 ? 4.563 1.603 7.005 1.00 83.44 91 ASN A C 1
ATOM 707 O O . ASN A 1 91 ? 5.403 1.893 7.860 1.00 83.44 91 ASN A O 1
ATOM 711 N N . ASP A 1 92 ? 3.258 1.711 7.251 1.00 81.38 92 ASP A N 1
ATOM 712 C CA . ASP A 1 92 ? 2.731 2.149 8.544 1.00 81.38 92 ASP A CA 1
ATOM 713 C C . ASP A 1 92 ? 3.143 1.243 9.704 1.00 81.38 92 ASP A C 1
ATOM 715 O O . ASP A 1 92 ? 3.366 0.061 9.501 1.00 81.38 92 ASP A O 1
ATOM 719 N N . SER A 1 93 ? 3.182 1.777 10.926 1.00 77.56 93 SER A N 1
ATOM 720 C CA . SER A 1 93 ? 3.285 0.952 12.133 1.00 77.56 93 SER A CA 1
ATOM 721 C C . SER A 1 93 ? 2.267 1.397 13.167 1.00 77.56 93 SER A C 1
ATOM 723 O O . SER A 1 93 ? 2.007 2.592 13.341 1.00 77.56 93 SER A O 1
ATOM 725 N N . TYR A 1 94 ? 1.733 0.419 13.883 1.00 72.75 94 TYR A N 1
ATOM 726 C CA . TYR A 1 94 ? 0.893 0.577 15.052 1.00 72.75 94 TYR A CA 1
ATOM 727 C C . TYR A 1 94 ? 1.595 -0.085 16.240 1.00 72.75 94 TYR A C 1
ATOM 729 O O . TYR A 1 94 ? 1.956 -1.260 16.170 1.00 72.75 94 TYR A O 1
ATOM 737 N N . LEU A 1 95 ? 1.822 0.684 17.307 1.00 70.12 95 LEU A N 1
ATOM 738 C CA . LEU A 1 95 ? 2.413 0.189 18.548 1.00 70.12 95 LEU A CA 1
ATOM 739 C C . LEU A 1 95 ? 1.291 0.007 19.568 1.00 70.12 95 LEU A C 1
ATOM 741 O O . LEU A 1 95 ? 0.618 0.968 19.939 1.00 70.12 95 LEU A O 1
ATOM 745 N N . ALA A 1 96 ? 1.110 -1.226 20.015 1.00 67.06 96 ALA A N 1
ATOM 746 C CA . ALA A 1 96 ? 0.335 -1.573 21.192 1.00 67.06 96 ALA A CA 1
ATOM 747 C C . ALA A 1 96 ? 1.291 -1.954 22.334 1.00 67.06 96 ALA A C 1
ATOM 749 O O . ALA A 1 96 ? 2.497 -2.115 22.140 1.00 67.06 96 ALA A O 1
ATOM 750 N N . ALA A 1 97 ? 0.770 -2.078 23.555 1.00 68.12 97 ALA A N 1
ATOM 751 C CA . ALA A 1 97 ? 1.582 -2.475 24.701 1.00 68.12 97 ALA A CA 1
ATOM 752 C C . ALA A 1 97 ? 2.207 -3.864 24.461 1.00 68.12 97 ALA A C 1
ATOM 754 O O . ALA A 1 97 ? 1.509 -4.871 24.495 1.00 68.12 97 ALA A O 1
ATOM 755 N N . GLY A 1 98 ? 3.521 -3.899 24.215 1.00 68.06 98 GLY A N 1
ATOM 756 C CA . GLY A 1 98 ? 4.278 -5.127 23.954 1.00 68.06 98 GLY A CA 1
ATOM 757 C C . GLY A 1 98 ? 4.221 -5.648 22.514 1.00 68.06 98 GLY A C 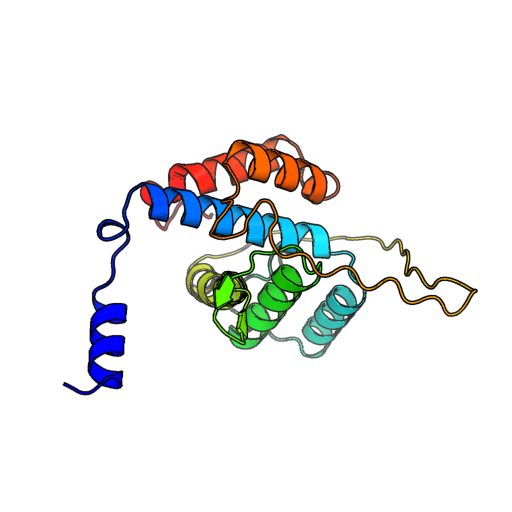1
ATOM 758 O O . GLY A 1 98 ? 4.831 -6.677 22.240 1.00 68.06 98 GLY A O 1
ATOM 759 N N . GLU A 1 99 ? 3.542 -4.957 21.592 1.00 63.38 99 GLU A N 1
ATOM 760 C CA . GLU A 1 99 ? 3.363 -5.428 20.215 1.00 63.38 99 GLU A CA 1
ATOM 761 C C . GLU A 1 99 ? 3.537 -4.299 19.195 1.00 63.38 99 GLU A C 1
ATOM 763 O O . GLU A 1 99 ? 3.004 -3.201 19.348 1.00 63.38 99 GLU A O 1
ATOM 768 N N . THR A 1 100 ? 4.243 -4.599 18.107 1.00 71.12 100 THR A N 1
ATOM 769 C CA . THR A 1 100 ? 4.342 -3.733 16.929 1.00 71.12 100 THR A CA 1
ATOM 770 C C . THR A 1 100 ? 3.739 -4.475 15.753 1.00 71.12 100 THR A C 1
ATOM 772 O O . THR A 1 100 ? 4.153 -5.595 15.456 1.00 71.12 100 THR A O 1
ATOM 775 N N . CYS A 1 101 ? 2.787 -3.860 15.059 1.00 77.44 101 CYS A N 1
ATOM 776 C CA . CYS A 1 101 ? 2.240 -4.415 13.827 1.00 77.44 101 CYS A CA 1
ATOM 777 C C . CYS A 1 101 ? 2.193 -3.370 12.710 1.00 77.44 101 CYS A C 1
ATOM 779 O O . CYS A 1 101 ? 2.268 -2.168 12.963 1.00 77.44 101 CYS A O 1
ATOM 781 N N . HIS A 1 102 ? 2.053 -3.839 11.470 1.00 84.81 102 HIS A N 1
ATOM 782 C CA . HIS A 1 102 ? 1.925 -3.006 10.273 1.00 84.81 102 HIS A CA 1
ATOM 783 C C . HIS A 1 102 ? 0.548 -3.258 9.637 1.00 84.81 102 HIS A C 1
ATOM 785 O O . HIS A 1 102 ? 0.406 -4.156 8.802 1.00 84.81 102 HIS A O 1
ATOM 791 N N . PRO A 1 103 ? -0.516 -2.538 10.050 1.00 84.00 103 PRO A N 1
ATOM 792 C CA . PRO A 1 103 ? -1.876 -2.807 9.579 1.00 84.00 103 PRO A CA 1
ATOM 793 C C . PRO A 1 103 ? -2.030 -2.771 8.053 1.00 84.00 103 PRO A C 1
ATOM 795 O O . PRO A 1 103 ? -2.869 -3.502 7.513 1.00 84.00 103 PRO A O 1
ATOM 798 N N . SER A 1 104 ? -1.216 -1.968 7.354 1.00 87.50 104 SER A N 1
ATOM 799 C CA . SER A 1 104 ? -1.197 -1.894 5.888 1.00 87.50 104 SER A CA 1
ATOM 800 C C . SER A 1 104 ? -0.836 -3.207 5.195 1.00 87.50 104 SER A C 1
ATOM 802 O O . SER A 1 104 ? -1.218 -3.385 4.037 1.00 87.50 104 SER A O 1
ATOM 804 N N . ASP A 1 105 ? -0.215 -4.169 5.881 1.00 87.50 105 ASP A N 1
ATOM 805 C CA . ASP A 1 105 ? 0.070 -5.494 5.319 1.00 87.50 105 ASP A CA 1
ATOM 806 C C . ASP A 1 105 ? -1.225 -6.192 4.848 1.00 87.50 105 ASP A C 1
ATOM 808 O O . ASP A 1 105 ? -1.243 -6.892 3.827 1.00 87.50 105 ASP A O 1
ATOM 812 N N . ASN A 1 106 ? -2.358 -5.910 5.508 1.00 87.38 106 ASN A N 1
ATOM 813 C CA . ASN A 1 106 ? -3.677 -6.436 5.144 1.00 87.38 106 ASN A CA 1
ATOM 814 C C . ASN A 1 106 ? -4.227 -5.865 3.823 1.00 87.38 106 ASN A C 1
ATOM 816 O O . ASN A 1 106 ? -5.087 -6.488 3.189 1.00 87.38 106 ASN A O 1
ATOM 820 N N . LEU A 1 107 ? -3.724 -4.716 3.348 1.00 86.56 107 LEU A N 1
ATOM 821 C CA . LEU A 1 107 ? -4.151 -4.138 2.066 1.00 86.56 107 LEU A CA 1
ATOM 822 C C . LEU A 1 107 ? -3.781 -5.032 0.879 1.00 86.56 107 LEU A C 1
ATOM 824 O O . LEU A 1 107 ? -4.432 -4.968 -0.167 1.00 86.56 107 LEU A O 1
ATOM 828 N N . SER A 1 108 ? -2.803 -5.924 1.045 1.00 85.38 108 SER A N 1
ATOM 829 C CA . SER A 1 108 ? -2.468 -6.947 0.054 1.00 85.38 108 SER A CA 1
ATOM 830 C C . SER A 1 108 ? -3.653 -7.879 -0.248 1.00 85.38 108 SER A C 1
ATOM 832 O O . SER A 1 108 ? -3.987 -8.094 -1.419 1.00 85.38 108 SER A O 1
ATOM 834 N N . ALA A 1 109 ? -4.343 -8.366 0.787 1.00 80.56 109 ALA A N 1
ATOM 835 C CA . ALA A 1 109 ? -5.507 -9.241 0.676 1.00 80.56 109 ALA A CA 1
ATOM 836 C C . ALA A 1 109 ? -6.741 -8.490 0.145 1.00 80.56 109 ALA A C 1
ATOM 838 O O . ALA A 1 109 ? -7.469 -8.994 -0.721 1.00 80.56 109 ALA A O 1
ATOM 839 N N . VAL A 1 110 ? -6.936 -7.244 0.589 1.00 80.06 110 VAL A N 1
ATOM 840 C CA . VAL A 1 110 ? -8.009 -6.371 0.084 1.00 80.06 110 VAL A CA 1
ATOM 841 C C . VAL A 1 110 ? -7.834 -6.119 -1.417 1.00 80.06 110 VAL A C 1
ATOM 843 O O . VAL A 1 110 ? -8.766 -6.332 -2.197 1.00 80.06 110 VAL A O 1
ATOM 846 N N . LYS A 1 111 ? -6.619 -5.765 -1.862 1.00 76.69 111 LYS A N 1
ATOM 847 C CA . LYS A 1 111 ? -6.294 -5.535 -3.280 1.00 76.69 111 LYS A CA 1
ATOM 848 C C . LYS A 1 111 ? -6.592 -6.752 -4.150 1.00 76.69 111 LYS A C 1
ATOM 850 O O . LYS A 1 111 ? -7.098 -6.605 -5.262 1.00 76.69 111 LYS A O 1
ATOM 855 N N . VAL A 1 112 ? -6.286 -7.955 -3.670 1.00 72.12 112 VAL A N 1
ATOM 856 C CA . VAL A 1 112 ? -6.578 -9.203 -4.392 1.00 72.12 112 VAL A CA 1
ATOM 857 C C . VAL A 1 112 ? -8.077 -9.373 -4.623 1.00 72.12 112 VAL A C 1
ATOM 859 O O . VAL A 1 112 ? -8.495 -9.690 -5.738 1.00 72.12 112 VAL A O 1
ATOM 862 N N . THR A 1 113 ? -8.889 -9.091 -3.605 1.00 60.84 113 THR A N 1
ATOM 863 C CA . THR A 1 113 ? -10.353 -9.178 -3.691 1.00 60.84 113 THR A CA 1
ATOM 864 C C . THR A 1 113 ? -10.922 -8.205 -4.725 1.00 60.84 113 THR A C 1
ATOM 866 O O . THR A 1 113 ? -11.775 -8.588 -5.529 1.00 60.84 113 THR A O 1
ATOM 869 N N . VAL A 1 114 ? -10.409 -6.971 -4.761 1.00 60.94 114 VAL A N 1
ATOM 870 C CA . VAL A 1 114 ? -10.806 -5.951 -5.748 1.00 60.94 114 VAL A CA 1
ATOM 871 C C . VAL A 1 114 ? -10.341 -6.339 -7.156 1.00 60.94 114 VAL A C 1
ATOM 873 O O . VAL A 1 114 ? -11.118 -6.305 -8.109 1.00 60.94 114 VAL A O 1
ATOM 876 N N . SER A 1 115 ? -9.094 -6.796 -7.294 1.00 57.75 115 SER A N 1
ATOM 877 C CA . SER A 1 115 ? -8.499 -7.130 -8.590 1.00 57.75 115 SER A CA 1
ATOM 878 C C . SER A 1 115 ? -9.126 -8.350 -9.268 1.00 57.75 115 SER A C 1
ATOM 880 O O . SER A 1 115 ? -9.070 -8.434 -10.494 1.00 57.75 115 SER A O 1
ATOM 882 N N . ARG A 1 116 ? -9.734 -9.276 -8.514 1.00 54.31 116 ARG A N 1
ATOM 883 C CA . ARG A 1 116 ? -10.429 -10.455 -9.061 1.00 54.31 116 ARG A CA 1
ATOM 884 C C . ARG A 1 116 ? -11.610 -10.083 -9.974 1.00 54.31 116 ARG A C 1
ATOM 886 O O . ARG A 1 116 ? -12.076 -10.935 -10.725 1.00 54.31 116 ARG A O 1
ATOM 893 N N . ARG A 1 117 ? -12.092 -8.834 -9.917 1.00 49.53 117 ARG A N 1
ATOM 894 C CA . ARG A 1 117 ? -13.287 -8.350 -10.626 1.00 49.53 117 ARG A CA 1
ATOM 895 C C . ARG A 1 117 ? -13.003 -7.425 -11.834 1.00 49.53 117 ARG A C 1
ATOM 897 O O . ARG A 1 117 ? -13.967 -6.954 -12.422 1.00 49.53 117 ARG A O 1
ATOM 904 N N . GLY A 1 118 ? -11.740 -7.211 -12.250 1.00 37.31 118 GLY A N 1
ATOM 905 C CA . GLY A 1 118 ? -11.362 -6.345 -13.396 1.00 37.31 118 GLY A CA 1
ATOM 906 C C . GLY A 1 118 ? -10.377 -6.985 -14.402 1.00 37.31 118 GLY A C 1
ATOM 907 O O . GLY A 1 118 ? -9.449 -7.702 -14.010 1.00 37.31 118 GLY A O 1
ATOM 908 N N . ILE A 1 119 ? -10.577 -6.762 -15.710 1.00 32.88 119 ILE A N 1
ATOM 909 C CA . ILE A 1 119 ? -9.898 -7.417 -16.861 1.00 32.88 119 ILE A CA 1
ATOM 910 C C . ILE A 1 119 ? -8.741 -6.551 -17.446 1.00 32.88 119 ILE A C 1
ATOM 912 O O . ILE A 1 119 ? -8.664 -5.364 -17.201 1.00 32.88 119 ILE A O 1
ATOM 916 N N . SER A 1 120 ? -7.802 -7.225 -18.135 1.00 34.19 120 SER A N 1
ATOM 917 C CA . SER A 1 120 ? -6.487 -6.893 -18.768 1.00 34.19 120 SER A CA 1
ATOM 918 C C . 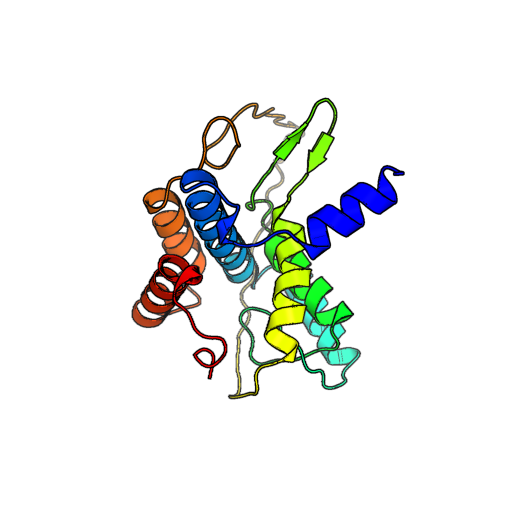SER A 1 120 ? -6.313 -5.569 -19.568 1.00 34.19 120 SER A C 1
ATOM 920 O O . SER A 1 120 ? -7.306 -5.098 -20.094 1.00 34.19 120 SER A O 1
ATOM 922 N N . ARG A 1 121 ? -5.105 -5.013 -19.867 1.00 31.83 121 ARG A N 1
ATOM 923 C CA . ARG A 1 121 ? -3.983 -5.558 -20.713 1.00 31.83 121 ARG A CA 1
ATOM 924 C C . ARG A 1 121 ? -2.653 -4.741 -20.691 1.00 31.83 121 ARG A C 1
ATOM 926 O O . ARG A 1 121 ? -2.673 -3.532 -20.527 1.00 31.83 121 ARG A O 1
ATOM 933 N N . GLY A 1 122 ? -1.525 -5.394 -21.073 1.00 26.48 122 GLY A N 1
ATOM 934 C CA . GLY A 1 122 ? -0.618 -4.864 -22.134 1.00 26.48 122 GLY A CA 1
ATOM 935 C C . GLY A 1 122 ? 0.933 -4.931 -22.014 1.00 26.48 122 GLY A C 1
ATOM 936 O O . GLY A 1 122 ? 1.505 -3.900 -21.774 1.00 26.48 122 GLY A O 1
ATOM 937 N N . LYS A 1 123 ? 1.639 -6.054 -22.256 1.00 24.28 123 LYS A N 1
ATOM 938 C CA . LYS A 1 123 ? 3.087 -6.266 -22.658 1.00 24.28 123 LYS A CA 1
ATOM 939 C C . LYS A 1 123 ? 4.305 -5.434 -22.095 1.00 24.28 123 LYS A C 1
ATOM 941 O O . LYS A 1 123 ? 4.280 -4.211 -22.102 1.00 24.28 123 LYS A O 1
ATOM 946 N N . ARG A 1 124 ? 5.364 -6.205 -21.702 1.00 31.12 124 ARG A N 1
ATOM 947 C CA . ARG A 1 124 ? 6.872 -6.065 -21.552 1.00 31.12 124 ARG A CA 1
ATOM 948 C C . ARG A 1 124 ? 7.543 -4.669 -21.416 1.00 31.12 124 ARG A C 1
ATOM 950 O O . ARG A 1 124 ? 7.021 -3.715 -21.955 1.00 31.12 124 ARG A O 1
ATOM 957 N N . ARG A 1 125 ? 8.730 -4.449 -20.803 1.00 24.08 125 ARG A N 1
ATOM 958 C CA . ARG A 1 125 ? 9.972 -5.224 -20.492 1.00 24.08 125 ARG A CA 1
ATOM 959 C C . ARG A 1 125 ? 10.736 -4.472 -19.358 1.00 24.08 125 ARG A C 1
ATOM 961 O O . ARG A 1 125 ? 10.640 -3.252 -19.351 1.00 24.08 125 ARG A O 1
ATOM 968 N N . VAL A 1 126 ? 11.502 -5.124 -18.470 1.00 29.41 126 VAL A N 1
ATOM 969 C CA . VAL A 1 126 ? 12.366 -4.439 -17.464 1.00 29.41 126 VAL A CA 1
ATOM 970 C C . VAL A 1 126 ? 13.799 -4.988 -17.542 1.00 29.41 126 VAL A C 1
ATOM 972 O O . VAL A 1 126 ? 13.972 -6.182 -17.786 1.00 29.41 126 VAL A O 1
ATOM 975 N N . LYS A 1 127 ? 14.785 -4.087 -17.433 1.00 24.27 127 LYS A N 1
ATOM 976 C CA . LYS A 1 127 ? 16.238 -4.325 -17.361 1.00 24.27 127 LYS A CA 1
ATOM 977 C C . LYS A 1 127 ? 16.697 -4.174 -15.907 1.00 24.27 127 LYS A C 1
ATOM 979 O O . LYS A 1 127 ? 16.107 -3.389 -15.178 1.00 24.27 127 LYS A O 1
ATOM 984 N N . ASP A 1 128 ? 17.740 -4.910 -15.556 1.00 30.48 128 ASP A N 1
ATOM 985 C CA . ASP A 1 128 ? 18.402 -4.974 -14.258 1.00 30.48 128 ASP A CA 1
ATOM 986 C C . ASP A 1 128 ? 19.306 -3.761 -13.972 1.00 30.48 128 ASP A C 1
ATOM 988 O O . ASP A 1 128 ? 19.982 -3.245 -14.863 1.00 30.48 128 ASP A O 1
ATOM 992 N N . SER A 1 129 ? 19.381 -3.349 -12.704 1.00 24.95 129 SER A N 1
ATOM 993 C CA . SER A 1 129 ? 20.605 -2.788 -12.118 1.00 24.95 129 SER A CA 1
ATOM 994 C C . SER A 1 129 ? 20.548 -2.781 -10.583 1.00 24.95 129 SER A C 1
ATOM 996 O O . SER A 1 129 ? 19.717 -2.148 -9.944 1.00 24.95 129 SER A O 1
ATOM 998 N N . THR A 1 130 ? 21.481 -3.526 -9.999 1.00 31.03 130 THR A N 1
ATOM 999 C CA . THR A 1 130 ? 21.711 -3.791 -8.570 1.00 31.03 130 THR A CA 1
ATOM 1000 C C . THR A 1 130 ? 22.223 -2.603 -7.739 1.00 31.03 130 THR A C 1
ATOM 1002 O O . THR A 1 130 ? 23.010 -1.798 -8.240 1.00 31.03 130 THR A O 1
ATOM 1005 N N . GLY A 1 131 ? 21.969 -2.646 -6.417 1.00 24.42 131 GLY A N 1
ATOM 1006 C CA . GLY A 1 131 ? 22.850 -2.124 -5.344 1.00 24.42 131 GLY A CA 1
ATOM 1007 C C . GLY A 1 131 ? 22.092 -1.494 -4.157 1.00 24.42 131 GLY A C 1
ATOM 1008 O O . GLY A 1 131 ? 21.138 -0.772 -4.392 1.00 24.42 131 GLY A O 1
ATOM 1009 N N . ARG A 1 132 ? 22.429 -1.636 -2.861 1.00 29.58 132 ARG A N 1
ATOM 1010 C CA . ARG A 1 132 ? 23.543 -2.227 -2.078 1.00 29.58 132 ARG A CA 1
ATOM 1011 C C . ARG A 1 132 ? 23.101 -2.368 -0.596 1.00 29.58 132 ARG A C 1
ATOM 1013 O O . ARG A 1 132 ? 22.211 -1.643 -0.159 1.00 29.58 132 ARG A O 1
ATOM 1020 N N . THR A 1 133 ? 23.808 -3.201 0.175 1.00 26.05 133 THR A N 1
ATOM 1021 C CA . THR A 1 133 ? 23.767 -3.355 1.653 1.00 26.05 133 THR A CA 1
ATOM 1022 C C . THR A 1 133 ? 24.765 -2.413 2.358 1.00 26.05 133 THR A C 1
ATOM 1024 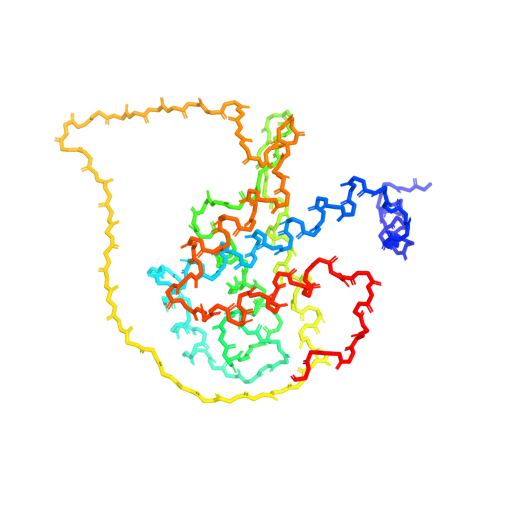O O . THR A 1 133 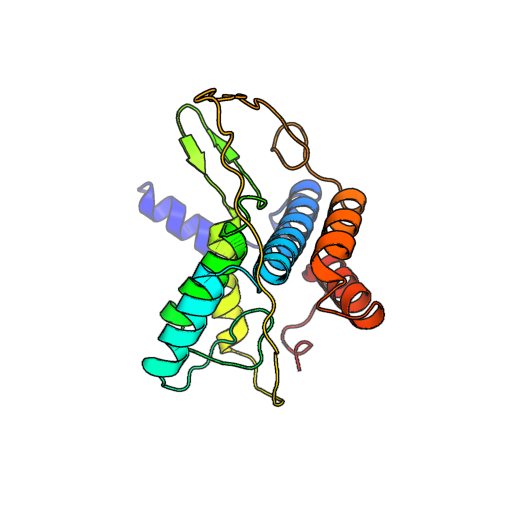? 25.780 -2.057 1.757 1.00 26.05 133 THR A O 1
ATOM 1027 N N . VAL A 1 134 ? 24.545 -2.054 3.637 1.00 31.73 134 VAL A N 1
ATOM 1028 C CA . VAL A 1 134 ? 25.548 -1.387 4.502 1.00 31.73 134 VAL A CA 1
ATOM 1029 C C . VAL A 1 134 ? 25.868 -2.253 5.723 1.00 31.73 134 VAL A C 1
ATOM 1031 O O . VAL A 1 134 ? 24.992 -2.519 6.540 1.00 31.73 134 VAL A O 1
ATOM 1034 N N . THR A 1 135 ? 27.146 -2.602 5.877 1.00 29.92 135 THR A N 1
ATOM 1035 C CA . THR A 1 135 ? 27.731 -3.182 7.096 1.00 29.92 135 THR A CA 1
ATOM 1036 C C . THR A 1 135 ? 28.922 -2.312 7.503 1.00 29.92 135 THR A C 1
ATOM 1038 O O . THR A 1 135 ? 29.766 -1.998 6.665 1.00 29.92 135 THR A O 1
ATOM 1041 N N . LEU A 1 136 ? 29.002 -1.887 8.769 1.00 46.53 136 LEU A N 1
ATOM 1042 C CA . LEU A 1 136 ? 30.120 -1.079 9.270 1.00 46.53 136 LEU A CA 1
ATOM 1043 C C . LEU A 1 136 ? 31.280 -1.983 9.713 1.00 46.53 136 LEU A C 1
ATOM 1045 O O . LEU A 1 136 ? 31.105 -2.894 10.516 1.00 46.53 136 LEU A O 1
ATOM 1049 N N . HIS A 1 137 ? 32.485 -1.697 9.220 1.00 37.69 137 HIS A N 1
ATOM 1050 C CA . HIS A 1 137 ? 33.689 -2.522 9.393 1.00 37.69 137 HIS A CA 1
ATOM 1051 C C . HIS A 1 137 ? 34.260 -2.613 10.824 1.00 37.69 137 HIS A C 1
ATOM 1053 O O . HIS A 1 137 ? 35.281 -3.262 11.019 1.00 37.69 137 HIS A O 1
ATOM 1059 N N . ASN A 1 138 ? 33.658 -1.972 11.828 1.00 38.28 138 ASN A N 1
ATOM 1060 C CA . ASN A 1 138 ? 34.247 -1.840 13.167 1.00 38.28 138 ASN A CA 1
ATOM 1061 C C . ASN A 1 138 ? 33.468 -2.544 14.290 1.00 38.28 138 ASN A C 1
ATOM 1063 O O . ASN A 1 138 ? 33.731 -2.268 15.457 1.00 38.28 138 ASN A O 1
ATOM 1067 N N . GLY A 1 139 ? 32.500 -3.408 13.965 1.00 42.09 139 GLY A N 1
ATOM 1068 C CA . GLY A 1 139 ? 31.731 -4.150 14.972 1.00 42.09 139 GLY A CA 1
ATOM 1069 C C . GLY A 1 139 ? 30.853 -3.276 15.878 1.00 42.09 139 GLY A C 1
ATOM 1070 O O . GLY A 1 139 ? 30.363 -3.759 16.893 1.00 42.09 139 GLY A O 1
ATOM 1071 N N . ARG A 1 140 ? 30.646 -1.993 15.545 1.00 36.56 140 ARG A N 1
ATOM 1072 C CA . ARG A 1 140 ? 29.704 -1.133 16.269 1.00 36.56 140 ARG A CA 1
ATOM 1073 C C . ARG A 1 140 ? 28.293 -1.368 15.759 1.00 36.56 140 ARG A C 1
ATOM 1075 O O . ARG A 1 140 ? 27.968 -1.012 14.628 1.00 36.56 140 ARG A O 1
ATOM 1082 N N . GLU A 1 141 ? 27.444 -1.871 16.640 1.00 36.16 141 GLU A N 1
ATOM 1083 C CA . GLU A 1 141 ? 26.000 -1.798 16.477 1.00 36.16 141 GLU A CA 1
ATOM 1084 C C . GLU A 1 141 ? 25.508 -0.430 16.958 1.00 36.16 141 GLU A C 1
ATOM 1086 O O . GLU A 1 141 ? 25.777 0.002 18.080 1.00 36.16 141 GLU A O 1
ATOM 1091 N N . LEU A 1 142 ? 24.811 0.291 16.080 1.00 33.53 142 LEU A N 1
ATOM 1092 C CA . LEU A 1 142 ? 24.070 1.491 16.449 1.00 33.53 142 LEU A CA 1
ATOM 1093 C C . LEU A 1 142 ? 22.608 1.089 16.611 1.00 33.53 142 LEU A C 1
ATOM 1095 O O . LEU A 1 142 ? 21.869 1.010 15.633 1.00 33.53 142 LEU A O 1
ATOM 1099 N N . VAL A 1 143 ? 22.196 0.841 17.851 1.00 38.03 143 VAL A N 1
ATOM 1100 C CA . VAL A 1 143 ? 20.785 0.649 18.188 1.00 38.03 143 VAL A CA 1
ATOM 1101 C C . VAL A 1 143 ? 20.178 2.020 18.453 1.00 38.03 143 VAL A C 1
ATOM 1103 O O . VAL A 1 143 ? 20.613 2.748 19.345 1.00 38.03 143 VAL A O 1
ATOM 1106 N N . LYS A 1 144 ? 19.180 2.394 17.652 1.00 37.97 144 LYS A N 1
ATOM 1107 C CA . LYS A 1 144 ? 18.372 3.593 17.872 1.00 37.97 144 LYS A CA 1
ATOM 1108 C C . LYS A 1 144 ? 16.923 3.168 18.047 1.00 37.97 144 LYS A C 1
ATOM 1110 O O . LYS A 1 144 ? 16.241 2.901 17.063 1.00 37.97 144 LYS A O 1
ATOM 1115 N N . GLU A 1 145 ? 16.453 3.139 19.289 1.00 41.88 145 GLU A N 1
ATOM 1116 C CA . GLU A 1 145 ? 15.020 3.056 19.559 1.00 41.88 145 GLU A CA 1
ATOM 1117 C C . GLU A 1 145 ? 14.347 4.356 19.114 1.00 41.88 145 GLU A C 1
ATOM 1119 O O . GLU A 1 145 ? 14.769 5.463 19.463 1.00 41.88 145 GLU A O 1
ATOM 1124 N N . LYS A 1 146 ? 13.306 4.226 18.293 1.00 43.75 146 LYS A N 1
ATOM 1125 C CA . LYS A 1 146 ? 12.537 5.351 17.770 1.00 43.75 146 LYS A CA 1
ATOM 1126 C C . LYS A 1 146 ? 11.120 5.262 18.319 1.00 43.75 146 LYS A C 1
ATOM 1128 O O . LYS A 1 146 ? 10.329 4.458 17.849 1.00 43.75 146 LYS A O 1
ATOM 1133 N N . GLN A 1 147 ? 10.828 6.092 19.316 1.00 45.97 147 GLN A N 1
ATOM 1134 C CA . GLN A 1 147 ? 9.540 6.095 20.020 1.00 45.97 147 GLN A CA 1
ATOM 1135 C C . GLN A 1 147 ? 8.422 6.829 19.253 1.00 45.97 147 GLN A C 1
ATOM 1137 O O . GLN A 1 147 ? 7.253 6.639 19.564 1.00 45.97 147 GLN A O 1
ATOM 1142 N N . ASP A 1 148 ? 8.759 7.656 18.252 1.00 48.78 148 ASP A N 1
ATOM 1143 C CA . ASP A 1 148 ? 7.783 8.389 17.432 1.00 48.78 148 ASP A CA 1
ATOM 1144 C C . ASP A 1 148 ? 8.380 8.778 16.060 1.00 48.78 148 ASP A C 1
ATOM 1146 O O . ASP A 1 148 ? 9.586 9.033 15.920 1.00 48.78 148 ASP A O 1
ATOM 1150 N N . TYR A 1 149 ? 7.546 8.822 15.021 1.00 59.72 149 TYR A N 1
ATOM 1151 C CA . TYR A 1 149 ? 7.885 9.308 13.685 1.00 59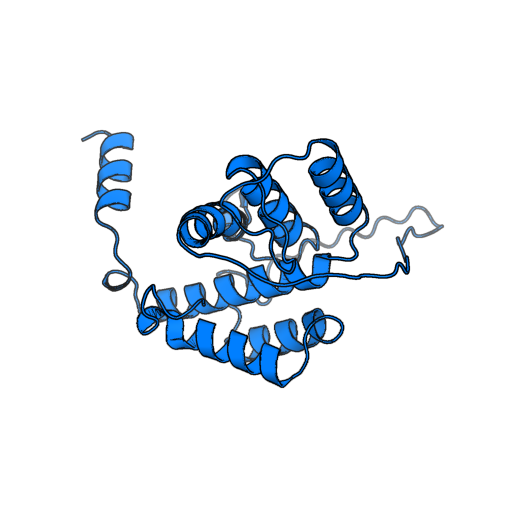.72 149 TYR A CA 1
ATOM 1152 C C . TYR A 1 149 ? 6.642 9.706 12.878 1.00 59.72 149 TYR A C 1
ATOM 1154 O O . TYR A 1 149 ? 5.520 9.304 13.165 1.00 59.72 149 TYR A O 1
ATOM 1162 N N . VAL A 1 150 ? 6.845 10.497 11.819 1.00 55.88 150 VAL A N 1
ATOM 1163 C CA . VAL A 1 150 ? 5.754 10.916 10.923 1.00 55.88 150 VAL A CA 1
ATOM 1164 C C . VAL A 1 150 ? 5.120 9.688 10.267 1.00 55.88 150 VAL A C 1
ATOM 1166 O O . VAL A 1 150 ? 5.791 8.972 9.527 1.00 55.88 150 VAL A O 1
ATOM 1169 N N . GLY A 1 151 ? 3.830 9.468 10.519 1.00 58.59 151 GLY A N 1
ATOM 1170 C CA . GLY A 1 151 ? 3.104 8.268 10.094 1.00 58.59 151 GLY A CA 1
ATOM 1171 C C . GLY A 1 151 ? 2.632 7.389 11.244 1.00 58.59 151 GLY A C 1
ATOM 1172 O O . GLY A 1 151 ? 1.789 6.524 10.999 1.00 58.59 151 GLY A O 1
ATOM 1173 N N . PHE A 1 152 ? 3.098 7.650 12.462 1.00 65.56 152 PHE A N 1
ATOM 1174 C CA . PHE A 1 152 ? 2.665 6.983 13.682 1.00 65.56 152 PHE A CA 1
ATOM 1175 C C . PHE A 1 152 ? 1.307 7.517 14.187 1.00 65.56 152 PHE A C 1
ATOM 1177 O O . PHE A 1 152 ? 0.867 8.584 13.758 1.00 65.56 152 PHE A O 1
ATOM 1184 N N . HIS A 1 153 ? 0.607 6.800 15.077 1.00 62.78 153 HIS A N 1
ATOM 1185 C CA . HIS A 1 153 ? -0.741 7.214 15.508 1.00 62.78 153 HIS A CA 1
ATOM 1186 C C . HIS A 1 153 ? -0.739 8.507 16.348 1.00 62.78 153 HIS A C 1
ATOM 1188 O O . HIS A 1 153 ? -1.719 9.248 16.313 1.00 62.78 153 HIS A O 1
ATOM 1194 N N . SER A 1 154 ? 0.348 8.803 17.075 1.00 66.88 154 SER A N 1
ATOM 1195 C CA . SER A 1 154 ? 0.521 10.071 17.808 1.00 66.88 154 SER A CA 1
ATOM 1196 C C . SER A 1 154 ? 0.953 11.226 16.903 1.00 66.88 154 SER A C 1
ATOM 1198 O O . SER A 1 154 ? 0.695 12.386 17.222 1.00 66.88 154 SER A O 1
ATOM 1200 N N . ARG A 1 155 ? 1.577 10.924 15.758 1.00 72.56 155 ARG A N 1
ATOM 1201 C CA . ARG A 1 155 ? 2.029 11.903 14.763 1.00 72.56 155 ARG A CA 1
ATOM 1202 C C . ARG A 1 155 ? 1.627 11.463 13.350 1.00 72.56 155 ARG A C 1
ATOM 1204 O O . ARG A 1 155 ? 2.488 11.068 12.549 1.00 72.56 155 ARG A O 1
ATOM 1211 N N . PRO A 1 156 ? 0.321 11.511 13.027 1.00 77.94 156 PRO A N 1
ATOM 1212 C CA . PRO A 1 156 ? -0.188 10.999 11.765 1.00 77.94 156 PRO A CA 1
ATOM 1213 C C . PRO A 1 156 ? 0.452 11.728 10.583 1.00 77.94 156 PRO A C 1
ATOM 1215 O O . PRO A 1 156 ? 0.684 12.937 10.614 1.00 77.94 156 PRO A O 1
ATOM 1218 N N . MET A 1 157 ? 0.747 10.975 9.524 1.00 84.06 157 MET A N 1
ATOM 1219 C CA . MET A 1 157 ? 1.227 11.552 8.271 1.00 84.06 157 MET A CA 1
ATOM 1220 C C . MET A 1 157 ? 0.126 12.437 7.675 1.00 84.06 157 MET A C 1
ATOM 1222 O O . MET A 1 157 ? -1.054 12.081 7.750 1.00 84.06 157 MET A O 1
ATOM 1226 N N . THR A 1 158 ? 0.507 13.581 7.102 1.00 92.56 158 THR A N 1
ATOM 1227 C CA . THR A 1 158 ? -0.422 14.454 6.369 1.00 92.56 158 THR A CA 1
ATOM 1228 C C . THR A 1 158 ? -0.508 14.041 4.902 1.00 92.56 158 THR A C 1
ATOM 1230 O O . THR A 1 158 ? 0.339 13.295 4.401 1.00 92.56 158 THR A O 1
ATOM 1233 N N . TRP A 1 159 ? -1.517 14.554 4.196 1.00 95.12 159 TRP A N 1
ATOM 1234 C CA . TRP A 1 159 ? -1.694 14.304 2.765 1.00 95.12 159 TRP A CA 1
ATOM 1235 C C . TRP A 1 159 ? -0.510 14.825 1.934 1.00 95.12 159 TRP A C 1
ATOM 1237 O O . TRP A 1 159 ? -0.026 14.165 1.018 1.00 95.12 159 TRP A O 1
ATOM 1247 N N . GLU A 1 160 ? 0.026 15.984 2.304 1.00 95.69 160 GLU A N 1
ATOM 1248 C CA . GLU A 1 160 ? 1.168 16.613 1.642 1.00 95.69 160 GLU A CA 1
ATOM 1249 C C . GLU A 1 160 ? 2.435 15.775 1.828 1.00 95.69 160 GLU A C 1
ATOM 1251 O O . GLU A 1 160 ? 3.165 15.532 0.865 1.00 95.69 160 GLU A O 1
ATOM 1256 N N . SER A 1 161 ? 2.677 15.283 3.050 1.00 93.12 161 SER A N 1
ATOM 1257 C CA . SER A 1 161 ? 3.825 14.420 3.343 1.00 93.12 161 SER A CA 1
ATOM 1258 C C . SER A 1 161 ? 3.769 13.106 2.565 1.00 93.12 161 SER A C 1
ATOM 1260 O O . SER A 1 161 ? 4.794 12.686 2.021 1.00 93.12 161 SER A O 1
ATOM 1262 N N . ILE A 1 162 ? 2.594 12.471 2.448 1.00 95.31 162 ILE A N 1
ATOM 1263 C CA . ILE A 1 162 ? 2.493 11.239 1.658 1.00 95.31 162 ILE A CA 1
ATOM 1264 C C . ILE A 1 162 ? 2.667 11.505 0.159 1.00 95.31 162 ILE A C 1
ATOM 1266 O O . ILE A 1 162 ? 3.325 10.721 -0.518 1.00 95.31 162 ILE A O 1
ATOM 1270 N N . ILE A 1 163 ? 2.179 12.630 -0.374 1.00 96.69 163 ILE A N 1
ATOM 1271 C CA . ILE A 1 163 ? 2.422 13.004 -1.777 1.00 96.69 163 ILE A CA 1
ATOM 1272 C C . ILE A 1 163 ? 3.918 13.212 -2.041 1.00 96.69 163 ILE A C 1
ATOM 1274 O O . ILE A 1 163 ? 4.419 12.797 -3.091 1.00 96.69 163 ILE A O 1
ATOM 1278 N N . GLN A 1 164 ? 4.643 13.844 -1.116 1.00 95.75 164 GLN A N 1
ATOM 1279 C CA . GLN A 1 164 ? 6.094 14.010 -1.232 1.00 95.75 164 GLN A CA 1
ATOM 1280 C C . GLN A 1 164 ? 6.801 12.652 -1.259 1.00 95.75 164 GLN A C 1
ATOM 1282 O O . GLN A 1 164 ? 7.553 12.377 -2.197 1.00 95.75 164 GLN A O 1
ATOM 1287 N N . LYS A 1 165 ? 6.492 11.777 -0.293 1.00 93.94 165 LYS A N 1
ATOM 1288 C CA . LYS A 1 165 ? 7.031 10.412 -0.227 1.00 93.94 165 LYS A CA 1
ATOM 1289 C C . LYS A 1 165 ? 6.713 9.615 -1.498 1.00 93.94 165 LYS A C 1
ATOM 1291 O O . LYS A 1 165 ? 7.608 9.006 -2.082 1.00 93.94 165 LYS A O 1
ATOM 1296 N N . TYR A 1 166 ? 5.463 9.665 -1.962 1.00 94.69 166 TYR A N 1
ATOM 1297 C CA . TYR A 1 166 ? 5.011 8.994 -3.179 1.00 94.69 166 TYR A CA 1
ATOM 1298 C C . TYR A 1 166 ? 5.800 9.458 -4.397 1.00 94.69 166 TYR A C 1
ATOM 1300 O O . TYR A 1 166 ? 6.353 8.635 -5.124 1.00 94.69 166 TYR A O 1
ATOM 1308 N N . ASN A 1 167 ? 5.923 10.769 -4.612 1.00 95.69 167 ASN A N 1
ATOM 1309 C CA . ASN A 1 167 ? 6.701 11.284 -5.734 1.00 95.69 167 ASN A CA 1
ATOM 1310 C C . ASN A 1 167 ? 8.175 10.878 -5.644 1.00 95.69 167 ASN A C 1
ATOM 1312 O O . ASN A 1 167 ? 8.742 10.477 -6.656 1.00 95.69 167 ASN A O 1
ATOM 1316 N N . GLN A 1 168 ? 8.778 10.927 -4.456 1.00 94.06 168 GLN A N 1
ATOM 1317 C CA . GLN A 1 168 ? 10.178 10.556 -4.265 1.00 94.06 168 GLN A CA 1
ATOM 1318 C C . GLN A 1 168 ? 10.437 9.086 -4.615 1.00 94.06 168 GLN A C 1
ATOM 1320 O O . GLN A 1 168 ? 11.371 8.795 -5.360 1.00 94.06 168 GLN A O 1
ATOM 1325 N N . LEU A 1 169 ? 9.607 8.163 -4.126 1.00 91.88 169 LEU A N 1
ATOM 1326 C CA . LEU A 1 169 ? 9.837 6.724 -4.297 1.00 91.88 169 LEU A CA 1
ATOM 1327 C C . LEU A 1 169 ? 9.346 6.171 -5.638 1.00 91.88 169 LEU A C 1
ATOM 1329 O O . LEU A 1 169 ? 9.851 5.151 -6.096 1.00 91.88 169 LEU A O 1
ATOM 1333 N N . THR A 1 170 ? 8.392 6.837 -6.294 1.00 90.94 170 THR A N 1
ATOM 1334 C CA . THR A 1 170 ? 7.800 6.327 -7.543 1.00 90.94 170 THR A CA 1
ATOM 1335 C C . THR A 1 170 ? 8.312 7.006 -8.807 1.00 90.94 170 THR A C 1
ATOM 1337 O O . THR A 1 170 ? 8.023 6.526 -9.905 1.00 90.94 170 THR A O 1
ATOM 1340 N N . HIS A 1 171 ? 9.100 8.085 -8.694 1.00 91.50 171 HIS A N 1
ATOM 1341 C CA . HIS A 1 171 ? 9.610 8.788 -9.872 1.00 91.50 171 HIS A CA 1
ATOM 1342 C C . HIS A 1 171 ? 10.387 7.938 -10.892 1.00 91.50 171 HIS A C 1
ATOM 1344 O O . HIS A 1 171 ? 10.260 8.264 -12.073 1.00 91.50 171 HIS A O 1
ATOM 1350 N N . PRO A 1 172 ? 11.120 6.865 -10.519 1.00 91.81 172 PRO A N 1
ATOM 1351 C CA . PRO A 1 172 ? 11.821 6.036 -11.498 1.00 91.81 172 PRO A CA 1
ATOM 1352 C C . PRO A 1 172 ? 10.878 5.130 -12.304 1.00 91.81 172 PRO A C 1
ATOM 1354 O O . PRO A 1 172 ? 11.261 4.639 -13.361 1.00 91.81 172 PRO A O 1
ATOM 1357 N N . TYR A 1 173 ? 9.653 4.899 -11.815 1.00 87.62 173 TYR A N 1
ATOM 1358 C CA . TYR A 1 173 ? 8.764 3.839 -12.310 1.00 87.62 173 TYR A CA 1
ATOM 1359 C C . TYR A 1 173 ? 7.483 4.351 -12.976 1.00 87.62 173 TYR A C 1
ATOM 1361 O O . TYR A 1 173 ? 6.840 3.618 -13.725 1.00 87.62 173 TYR A O 1
ATOM 1369 N N . ALA A 1 174 ? 7.074 5.586 -12.691 1.00 86.69 174 ALA A N 1
ATOM 1370 C CA . ALA A 1 174 ? 5.834 6.163 -13.201 1.00 86.69 174 ALA A CA 1
ATOM 1371 C C . ALA A 1 174 ? 6.058 7.615 -13.600 1.00 86.69 174 ALA A C 1
ATOM 1373 O O . ALA A 1 174 ? 6.624 8.368 -12.821 1.00 86.69 174 ALA A O 1
ATOM 1374 N N . GLU A 1 175 ? 5.580 8.042 -14.766 1.00 90.25 175 GLU A N 1
ATOM 1375 C CA . GLU A 1 175 ? 5.671 9.441 -15.195 1.00 90.25 175 GLU A CA 1
ATOM 1376 C C . GLU A 1 175 ? 4.734 10.363 -14.395 1.00 90.25 175 GLU A C 1
ATOM 1378 O O . GLU A 1 175 ? 3.755 9.918 -13.791 1.00 90.25 175 GLU A O 1
ATOM 1383 N N . ILE A 1 176 ? 5.004 11.675 -14.422 1.00 93.06 176 ILE A N 1
ATOM 1384 C CA . ILE A 1 176 ? 4.219 12.692 -13.698 1.00 93.06 176 ILE A CA 1
ATOM 1385 C C . ILE A 1 176 ? 2.702 12.570 -13.950 1.00 93.06 176 ILE A C 1
ATOM 1387 O O . ILE A 1 176 ? 1.960 12.630 -12.965 1.00 93.06 176 ILE A O 1
ATOM 1391 N N . PRO A 1 177 ? 2.204 12.383 -15.193 1.00 93.31 177 PRO A N 1
ATOM 1392 C CA . PRO A 1 177 ? 0.765 12.260 -15.432 1.00 93.31 177 PRO A CA 1
ATOM 1393 C C . PRO A 1 177 ? 0.143 11.066 -14.703 1.00 93.31 177 PRO A C 1
ATOM 1395 O O . PRO A 1 177 ? -0.885 11.220 -14.045 1.00 93.31 177 PRO A O 1
ATOM 1398 N N . LEU A 1 178 ? 0.799 9.901 -14.741 1.00 86.94 178 LEU A N 1
ATOM 1399 C CA . LEU A 1 178 ? 0.332 8.698 -14.052 1.00 86.94 178 LEU A CA 1
ATOM 1400 C C . LEU A 1 178 ? 0.362 8.876 -12.529 1.00 86.94 178 LEU A C 1
ATOM 1402 O O . LEU A 1 178 ? -0.605 8.537 -11.850 1.00 86.94 178 LEU A O 1
ATOM 1406 N N . ARG A 1 179 ? 1.436 9.467 -11.990 1.00 91.94 179 ARG A N 1
ATOM 1407 C CA . ARG A 1 179 ? 1.544 9.766 -10.555 1.00 91.94 179 ARG A CA 1
ATOM 1408 C C . ARG A 1 179 ? 0.418 10.687 -10.082 1.00 91.94 179 ARG A C 1
ATOM 1410 O O . ARG A 1 179 ? -0.206 10.419 -9.060 1.00 91.94 179 ARG A O 1
ATOM 1417 N N . ARG A 1 180 ? 0.111 11.743 -10.845 1.00 94.00 180 ARG A N 1
ATOM 1418 C CA . ARG A 1 180 ? -1.011 12.655 -10.556 1.00 94.00 180 ARG A CA 1
ATOM 1419 C C . ARG A 1 180 ? -2.361 11.946 -10.621 1.00 94.00 180 ARG A C 1
ATOM 1421 O O . ARG A 1 180 ? -3.180 12.157 -9.733 1.00 94.00 180 ARG A O 1
ATOM 1428 N N . ALA A 1 181 ? -2.572 11.094 -11.624 1.00 89.19 181 ALA A N 1
ATOM 1429 C CA . ALA A 1 181 ? -3.803 10.320 -11.760 1.00 89.19 181 ALA A CA 1
ATOM 1430 C C . ALA A 1 181 ? -4.027 9.386 -10.560 1.00 89.19 181 ALA A C 1
ATOM 1432 O O . ALA A 1 181 ? -5.130 9.339 -10.024 1.00 89.19 181 ALA A O 1
ATOM 1433 N N . ILE A 1 182 ? -2.978 8.707 -10.083 1.00 90.38 182 ILE A N 1
ATOM 1434 C CA . ILE A 1 182 ? -3.059 7.837 -8.900 1.00 90.38 182 ILE A CA 1
ATOM 1435 C C . ILE A 1 182 ? -3.361 8.649 -7.635 1.00 90.38 182 ILE A C 1
ATOM 1437 O O . ILE A 1 182 ? -4.258 8.275 -6.884 1.00 90.38 182 ILE A O 1
ATOM 1441 N N . ILE A 1 183 ? -2.669 9.773 -7.411 1.00 94.19 183 ILE A N 1
ATOM 1442 C CA . ILE A 1 183 ? -2.946 10.662 -6.268 1.00 94.19 183 ILE A CA 1
ATOM 1443 C C . ILE A 1 183 ? -4.409 11.119 -6.292 1.00 94.19 183 ILE A C 1
ATOM 1445 O O . ILE A 1 183 ? -5.083 11.064 -5.267 1.00 94.19 183 ILE A O 1
ATOM 1449 N N . HIS A 1 184 ? -4.907 11.539 -7.457 1.00 93.69 184 HIS A N 1
ATOM 1450 C CA . HIS A 1 184 ? -6.289 11.981 -7.619 1.00 93.69 184 HIS A CA 1
ATOM 1451 C C . HIS A 1 184 ? -7.290 10.848 -7.357 1.00 93.69 184 HIS A C 1
ATOM 1453 O O . HIS A 1 184 ? -8.243 11.040 -6.609 1.00 93.69 184 HIS A O 1
ATOM 1459 N N . ALA A 1 185 ? -7.050 9.655 -7.909 1.00 90.56 185 ALA A N 1
ATOM 1460 C CA . ALA A 1 185 ? -7.896 8.487 -7.673 1.00 90.56 185 ALA A CA 1
ATOM 1461 C C . ALA A 1 185 ? -7.978 8.144 -6.176 1.00 90.56 185 ALA A C 1
ATOM 1463 O O . ALA A 1 185 ? -9.065 7.938 -5.642 1.00 90.56 185 ALA A O 1
ATOM 1464 N N . VAL A 1 186 ? -6.847 8.161 -5.461 1.00 92.69 186 VAL A N 1
ATOM 1465 C CA . VAL A 1 186 ? -6.838 7.907 -4.011 1.00 92.69 186 VAL A CA 1
ATOM 1466 C C . VAL A 1 186 ? -7.477 9.058 -3.217 1.00 92.69 186 VAL A C 1
ATOM 1468 O O . VAL A 1 186 ? -8.110 8.827 -2.190 1.00 92.69 186 VAL A O 1
ATOM 1471 N N . ALA A 1 187 ? -7.376 10.303 -3.684 1.00 93.69 187 ALA A N 1
ATOM 1472 C CA . ALA A 1 187 ? -8.060 11.428 -3.047 1.00 93.69 187 ALA A CA 1
ATOM 1473 C C . ALA A 1 187 ? -9.592 11.319 -3.140 1.00 93.69 187 ALA A C 1
ATOM 1475 O O . ALA A 1 187 ? -10.284 11.870 -2.286 1.00 93.69 187 ALA A O 1
ATOM 1476 N N . GLN A 1 188 ? -10.101 10.622 -4.159 1.00 91.56 188 GLN A N 1
ATOM 1477 C CA . GLN A 1 188 ? -11.520 10.520 -4.510 1.00 91.56 188 GLN A CA 1
ATOM 1478 C C . GLN A 1 188 ? -12.090 9.106 -4.285 1.00 91.56 188 GLN A C 1
ATOM 1480 O O . GLN A 1 188 ? -13.081 8.742 -4.919 1.00 91.56 188 GLN A O 1
ATOM 1485 N N . LEU A 1 189 ? -11.481 8.287 -3.412 1.00 87.06 189 LEU A N 1
ATOM 1486 C CA . LEU A 1 189 ? -11.880 6.882 -3.197 1.00 87.06 189 LEU A CA 1
ATOM 1487 C C . LEU A 1 189 ? -13.385 6.693 -2.942 1.00 87.06 189 LEU A C 1
ATOM 1489 O O . LEU A 1 189 ? -13.959 5.697 -3.371 1.00 87.06 189 LEU A O 1
ATOM 1493 N N . GLU A 1 190 ? -14.014 7.635 -2.249 1.00 85.25 190 GLU A N 1
ATOM 1494 C CA . GLU A 1 190 ? -15.437 7.649 -1.906 1.00 85.25 190 GLU A CA 1
ATOM 1495 C C . GLU A 1 190 ? -16.371 7.885 -3.101 1.00 85.25 190 GLU A C 1
ATOM 1497 O O . GLU A 1 190 ? -17.560 7.579 -3.017 1.00 85.25 190 GLU A O 1
ATOM 1502 N N . HIS A 1 191 ? -15.844 8.430 -4.198 1.00 84.12 191 HIS A N 1
ATOM 1503 C CA . HIS A 1 191 ? -16.597 8.776 -5.401 1.00 84.12 191 HIS A CA 1
ATOM 1504 C C . HIS A 1 191 ? -16.337 7.815 -6.559 1.00 84.12 191 HIS A C 1
ATOM 1506 O O . HIS A 1 191 ? -17.144 7.756 -7.486 1.00 84.12 191 HIS A O 1
ATOM 1512 N N . MET A 1 192 ? -15.250 7.044 -6.504 1.00 73.50 192 MET A N 1
ATOM 1513 C CA . MET A 1 192 ? -14.931 6.093 -7.562 1.00 73.50 192 MET A CA 1
ATOM 1514 C C . MET A 1 192 ? -15.989 4.994 -7.648 1.00 73.50 192 MET A C 1
ATOM 1516 O O . MET A 1 192 ? -16.235 4.242 -6.697 1.00 73.50 192 MET A O 1
ATOM 1520 N N . GLN A 1 193 ? -16.580 4.849 -8.831 1.00 56.44 193 GLN A N 1
ATOM 1521 C CA . GLN A 1 193 ? -17.454 3.722 -9.120 1.00 56.44 193 GLN A CA 1
ATOM 1522 C C . GLN A 1 193 ? -16.634 2.489 -9.514 1.00 56.44 193 GLN A C 1
ATOM 1524 O O . GLN A 1 193 ? -15.551 2.570 -10.090 1.00 56.44 193 GLN A O 1
ATOM 1529 N N . ARG A 1 194 ? -17.182 1.296 -9.247 1.00 52.53 194 ARG A N 1
ATOM 1530 C CA . ARG A 1 194 ? -16.521 -0.007 -9.472 1.00 52.53 194 ARG A CA 1
ATOM 1531 C C . ARG A 1 194 ? -16.035 -0.262 -10.915 1.00 52.53 194 ARG A C 1
ATOM 1533 O O . ARG A 1 194 ? -15.320 -1.237 -11.119 1.00 52.53 194 ARG A O 1
ATOM 1540 N N . GLN A 1 195 ? -16.429 0.550 -11.898 1.00 44.06 195 GLN A N 1
ATOM 1541 C CA . GLN A 1 195 ? -16.122 0.371 -13.324 1.00 44.06 195 GLN A CA 1
ATOM 1542 C C . GLN A 1 195 ? -14.952 1.225 -13.849 1.00 44.06 195 GLN A C 1
ATOM 1544 O O . GLN A 1 195 ? -14.547 1.030 -14.989 1.00 44.06 195 GLN A O 1
ATOM 1549 N N . GLU A 1 196 ? -14.372 2.127 -13.051 1.00 39.50 196 GLU A N 1
ATOM 1550 C CA . GLU A 1 196 ? -13.400 3.125 -13.545 1.00 39.50 196 GLU A CA 1
ATOM 1551 C C . GLU A 1 196 ? -11.949 2.614 -13.682 1.00 39.50 196 GLU A C 1
ATOM 1553 O O . GLU A 1 196 ? -11.074 3.340 -14.143 1.00 39.50 196 GLU A O 1
ATOM 1558 N N . PHE A 1 197 ? -11.680 1.350 -13.336 1.00 40.62 197 PHE A N 1
ATOM 1559 C CA . PHE A 1 197 ? -10.352 0.718 -13.433 1.00 40.62 197 PHE A CA 1
ATOM 1560 C C . PHE A 1 197 ? -10.189 -0.158 -14.690 1.00 40.62 197 PHE A C 1
ATOM 1562 O O . PHE A 1 197 ? -9.758 -1.312 -14.588 1.00 40.62 197 PHE A O 1
ATOM 1569 N N . GLY A 1 198 ? -10.597 0.375 -15.846 1.00 34.19 198 GLY A N 1
ATOM 1570 C CA . GLY A 1 198 ? -10.467 -0.253 -17.171 1.00 34.19 198 GLY A CA 1
ATOM 1571 C C . GLY A 1 198 ? -9.088 -0.094 -17.798 1.00 34.19 198 GLY A C 1
ATOM 1572 O O . GLY A 1 198 ? -8.504 1.003 -17.666 1.00 34.19 198 GLY A O 1
#

pLDDT: mean 76.75, std 21.93, range [24.08, 96.69]